Protein AF-A0A2A3XVN8-F1 (afdb_monomer)

Solvent-accessible surface area (backbone atoms only — not comparable to full-atom values): 10668 Å² total; per-residue (Å²): 133,85,77,82,76,81,81,57,65,67,58,57,50,51,53,51,52,50,49,53,50,51,52,51,50,53,53,50,54,50,52,54,52,44,44,72,75,72,48,70,99,62,90,82,82,62,65,85,76,42,37,62,60,30,29,67,82,11,46,66,38,40,77,72,67,38,33,65,60,15,38,50,46,16,53,54,42,39,46,51,52,51,22,60,75,57,73,37,83,91,46,56,57,54,60,32,39,52,54,25,30,36,88,65,81,40,38,87,97,42,42,22,49,36,85,62,79,86,77,89,45,68,68,52,52,50,53,32,51,48,54,25,51,50,49,38,45,46,46,65,71,65,62,34,86,82,62,74,75,76,78,97,48,93,67,57,60,55,55,52,30,50,54,50,36,49,54,49,14,51,53,44,49,51,59,72,71,24,45,79,42,62,38,80,84,128

pLDDT: mean 86.69, std 13.89, range [48.53, 98.5]

Foldseek 3Di:
DDDDDPDDPVVVVVVVVVVVVVVVVVVVVVVVVCCVPPNDPDDDDDLVPFACLLDVQLVVCVVVVVLLVSLLSSQVSLQVVLCVLQVNPPDTQLRSLLQQLDPDAADASRKHWQLDPDPVDPVRVVVSVVLSVLSNCLCVPRNDPPDDQPPPDPPPSNVVSSVSSNSSSVSSVSSVNTDIHHDDDD

Nearest PDB structures (foldseek):
  4pr9-assembly3_F  TM=2.978E-01  e=3.066E+00  Homo sapiens

Radius of gyration: 24.86 Å; Cα contacts (8 Å, |Δi|>4): 180; chains: 1; bounding box: 55×70×71 Å

Secondary structure (DSSP, 8-state):
-PPPPPP-HHHHHHHHHHHHHHHHHHHHHHHHHHHHHH--SSPP--GGGS-HHHHTTTHHHHHTT-HHHHHHHHHHHHHHHHHHHHT--S--HHHHHHHHT-SSPPBTTB-EEESS---SSHHHHHHHHHHHHHHHHHHHHTS-TTSPPPP--TTHHHHHHHHHHHHHHHHHHHHHHSEEEPPPP-

Sequence (186 aa):
MQQPRPENTATKHCEKQATYRCGSQVLIQRGEELSKHLGTDAPDMDASNLHPWAWERSKSLWNSGHYHEAVMEAAKTINHEAQQKLGRMDLSERKLFNDAFSTNPAKPGAPRLRLAKNDGGDTYANLHQGARAFAEGLYAGIRNPGMHKPQENHGGQQQLALEQLAAFSLLARWIDQAEVETAPAN

Mean predicted aligned error: 9.98 Å

Structure (mmCIF, N/CA/C/O backbone):
data_AF-A0A2A3XVN8-F1
#
_entry.id   AF-A0A2A3XVN8-F1
#
loop_
_atom_site.group_PDB
_atom_site.id
_atom_site.type_symbol
_atom_site.label_atom_id
_atom_site.label_alt_id
_atom_site.label_comp_id
_atom_site.label_asym_id
_atom_site.label_entity_id
_atom_site.label_seq_id
_atom_site.pdbx_PDB_ins_code
_atom_site.Cartn_x
_atom_site.Cartn_y
_atom_site.Cartn_z
_atom_site.occupancy
_atom_site.B_iso_or_equiv
_atom_site.auth_seq_id
_atom_site.auth_comp_id
_atom_site.auth_asym_id
_atom_site.auth_atom_id
_atom_site.pdbx_PDB_model_num
ATOM 1 N N . MET A 1 1 ? 24.005 -58.131 -46.464 1.00 50.72 1 MET A N 1
ATOM 2 C CA . MET A 1 1 ? 23.521 -56.749 -46.260 1.00 50.72 1 MET A CA 1
ATOM 3 C C . MET A 1 1 ? 23.161 -56.606 -44.789 1.00 50.72 1 MET A C 1
ATOM 5 O O . MET A 1 1 ? 22.262 -57.304 -44.341 1.00 50.72 1 MET A O 1
ATOM 9 N N . GLN A 1 2 ? 23.912 -55.819 -44.017 1.00 48.53 2 GLN A N 1
ATOM 10 C CA . GLN A 1 2 ? 23.622 -55.600 -42.595 1.00 48.53 2 GLN A CA 1
ATOM 11 C C . GLN A 1 2 ? 22.485 -54.571 -42.493 1.00 48.53 2 GLN A C 1
ATOM 13 O O . GLN A 1 2 ? 22.635 -53.463 -43.002 1.00 48.53 2 GLN A O 1
ATOM 18 N N . GLN A 1 3 ? 21.347 -54.926 -41.891 1.00 51.22 3 GLN A N 1
ATOM 19 C CA . GLN A 1 3 ? 20.284 -53.951 -41.624 1.00 51.22 3 GLN A CA 1
ATOM 20 C C . GLN A 1 3 ? 20.749 -52.934 -40.562 1.00 51.22 3 GLN A C 1
ATOM 22 O O . GLN A 1 3 ? 21.454 -53.328 -39.624 1.00 51.22 3 GLN A O 1
ATOM 27 N N . PRO A 1 4 ? 20.387 -51.641 -40.684 1.00 55.75 4 PRO A N 1
ATOM 28 C CA . PRO A 1 4 ? 20.740 -50.633 -39.693 1.00 55.75 4 PRO A CA 1
ATOM 29 C C . PRO A 1 4 ? 20.062 -50.945 -38.353 1.00 55.75 4 PRO A C 1
ATOM 31 O O . PRO A 1 4 ? 18.881 -51.284 -38.290 1.00 55.75 4 PRO A O 1
ATOM 34 N N . ARG A 1 5 ? 20.844 -50.855 -37.274 1.00 58.38 5 ARG A N 1
ATOM 35 C CA . ARG A 1 5 ? 20.401 -51.106 -35.897 1.00 58.38 5 ARG A CA 1
ATOM 36 C C . ARG A 1 5 ? 19.284 -50.104 -35.536 1.00 58.38 5 ARG A C 1
ATOM 38 O O . ARG A 1 5 ? 19.468 -48.922 -35.827 1.00 58.38 5 ARG A O 1
ATOM 45 N N . PRO A 1 6 ? 18.166 -50.519 -34.908 1.00 58.28 6 PRO A N 1
ATOM 46 C CA . PRO A 1 6 ? 17.102 -49.591 -34.534 1.00 58.28 6 PRO A CA 1
ATOM 47 C C . PRO A 1 6 ? 17.642 -48.543 -33.558 1.00 58.28 6 PRO A C 1
ATOM 49 O O . PRO A 1 6 ? 18.271 -48.879 -32.553 1.00 58.28 6 PRO A O 1
ATOM 52 N N . GLU A 1 7 ? 17.428 -47.269 -33.878 1.00 59.91 7 GLU A N 1
ATOM 53 C CA . GLU A 1 7 ? 17.839 -46.159 -33.024 1.00 59.91 7 GLU A CA 1
ATOM 54 C C . GLU A 1 7 ? 17.118 -46.236 -31.672 1.00 59.91 7 GLU A C 1
ATOM 56 O O . GLU A 1 7 ? 15.890 -46.265 -31.600 1.00 59.91 7 GLU A O 1
ATOM 61 N N . ASN A 1 8 ? 17.893 -46.258 -30.587 1.00 75.19 8 ASN A N 1
ATOM 62 C CA . ASN A 1 8 ? 17.374 -46.375 -29.231 1.00 75.19 8 ASN A CA 1
ATOM 63 C C . ASN A 1 8 ? 16.766 -45.037 -28.766 1.00 75.19 8 ASN A C 1
ATOM 65 O O . ASN A 1 8 ? 17.471 -44.057 -28.514 1.00 75.19 8 ASN A O 1
ATOM 69 N N . THR A 1 9 ? 15.441 -44.993 -28.630 1.00 66.69 9 THR A N 1
ATOM 70 C CA . THR A 1 9 ? 14.652 -43.825 -28.202 1.00 66.69 9 THR A CA 1
ATOM 71 C C . THR A 1 9 ? 15.070 -43.282 -26.833 1.00 66.69 9 THR A C 1
ATOM 73 O O . THR A 1 9 ? 15.003 -42.073 -26.608 1.00 66.69 9 THR A O 1
ATOM 76 N N . ALA A 1 10 ? 15.550 -44.147 -25.932 1.00 67.88 10 ALA A N 1
ATOM 77 C CA . ALA A 1 10 ? 16.059 -43.743 -24.622 1.00 67.88 10 ALA A CA 1
ATOM 78 C C . ALA A 1 10 ? 17.368 -42.942 -24.738 1.00 67.88 10 ALA A C 1
ATOM 80 O O . ALA A 1 10 ? 17.558 -41.958 -24.023 1.00 67.88 10 ALA A O 1
ATOM 81 N N . THR A 1 11 ? 18.233 -43.302 -25.693 1.00 72.25 11 THR A N 1
ATOM 82 C CA . THR A 1 11 ? 19.479 -42.580 -25.985 1.00 72.25 11 THR A CA 1
ATOM 83 C C . THR A 1 11 ? 19.181 -41.169 -26.495 1.00 72.25 11 THR A C 1
ATOM 85 O O . THR A 1 11 ? 19.710 -40.206 -25.947 1.00 72.25 11 THR A O 1
ATOM 88 N N . LYS A 1 12 ? 18.219 -41.016 -27.417 1.00 71.94 12 LYS A N 1
ATOM 89 C CA . LYS A 1 12 ? 17.778 -39.694 -27.909 1.00 71.94 12 LYS A CA 1
ATOM 90 C C . LYS A 1 12 ? 17.169 -38.810 -26.814 1.00 71.94 12 LYS A C 1
ATOM 92 O O . LYS A 1 12 ? 17.309 -37.589 -26.849 1.00 71.94 12 LYS A O 1
ATOM 97 N N . HIS A 1 13 ? 16.462 -39.398 -25.847 1.00 70.38 13 HIS A N 1
ATOM 98 C CA . HIS A 1 13 ? 15.912 -38.656 -24.709 1.00 70.38 13 HIS A CA 1
ATOM 99 C C . HIS A 1 13 ? 17.019 -38.168 -23.761 1.00 70.38 13 HIS A C 1
ATOM 101 O O . HIS A 1 13 ? 17.008 -37.004 -23.363 1.00 70.38 13 HIS A O 1
ATOM 107 N N . CYS A 1 14 ? 18.005 -39.020 -23.465 1.00 72.81 14 CYS A N 1
ATOM 108 C CA . CYS A 1 14 ? 19.167 -38.671 -22.645 1.00 72.81 14 CYS A CA 1
ATOM 109 C C . CYS A 1 14 ? 20.032 -37.576 -23.300 1.00 72.81 14 CYS A C 1
ATOM 111 O O . CYS A 1 14 ? 20.401 -36.609 -22.640 1.00 72.81 14 CYS A O 1
ATOM 113 N N . GLU A 1 15 ? 20.273 -37.658 -24.610 1.00 76.31 15 GLU A N 1
ATOM 114 C CA . GLU A 1 15 ? 21.007 -36.640 -25.381 1.00 76.31 15 GLU A CA 1
ATOM 115 C C . GLU A 1 15 ? 20.297 -35.280 -25.382 1.00 76.31 15 GLU A C 1
ATOM 117 O O . GLU A 1 15 ? 20.925 -34.235 -25.184 1.00 76.31 15 GLU A O 1
ATOM 122 N N . LYS A 1 16 ? 18.967 -35.273 -25.540 1.00 73.56 16 LYS A N 1
ATOM 123 C CA . LYS A 1 16 ? 18.167 -34.047 -25.420 1.00 73.56 16 LYS A CA 1
ATOM 124 C C . LYS A 1 16 ? 18.276 -33.447 -24.019 1.00 73.56 16 LYS A C 1
ATOM 126 O O . LYS A 1 16 ? 18.563 -32.260 -23.895 1.00 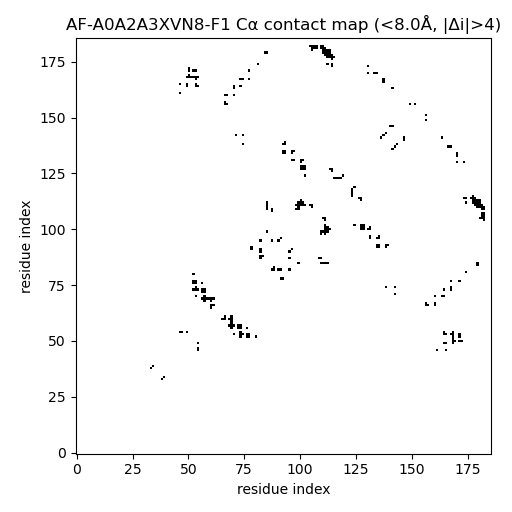73.56 16 LYS A O 1
ATOM 131 N N . GLN A 1 17 ? 18.108 -34.254 -22.968 1.00 76.50 17 GLN A N 1
ATOM 132 C CA . GLN A 1 17 ? 18.269 -33.801 -21.580 1.00 76.50 17 GLN A CA 1
ATOM 133 C C . GLN A 1 17 ? 19.675 -33.243 -21.306 1.00 76.50 17 GLN A C 1
ATOM 135 O O . GLN A 1 17 ? 19.804 -32.199 -20.667 1.00 76.50 17 GLN A O 1
ATOM 140 N N . ALA A 1 18 ? 20.722 -33.893 -21.820 1.00 78.69 18 ALA A N 1
ATOM 141 C CA . ALA A 1 18 ? 22.103 -33.434 -21.689 1.00 78.69 18 ALA A CA 1
ATOM 142 C C . ALA A 1 18 ? 22.326 -32.086 -22.390 1.00 78.69 18 ALA A C 1
ATOM 144 O O . ALA A 1 18 ? 22.995 -31.210 -21.842 1.00 78.69 18 ALA A O 1
ATOM 145 N N . THR A 1 19 ? 21.707 -31.888 -23.555 1.00 78.56 19 THR A N 1
ATOM 146 C CA . THR A 1 19 ? 21.760 -30.621 -24.296 1.00 78.56 19 THR A CA 1
ATOM 147 C C . THR A 1 19 ? 21.072 -29.494 -23.522 1.00 78.56 19 THR A C 1
ATOM 149 O O . THR A 1 19 ? 21.650 -28.419 -23.375 1.00 78.56 19 THR A O 1
ATOM 152 N N . TYR A 1 20 ? 19.882 -29.739 -22.957 1.00 80.81 20 TYR A N 1
ATOM 153 C CA . TYR A 1 20 ? 19.193 -28.761 -22.105 1.00 80.81 20 TYR A CA 1
ATOM 154 C C . TYR A 1 20 ? 20.006 -28.409 -20.858 1.00 80.81 20 TYR A C 1
ATOM 156 O O . TYR A 1 20 ? 20.132 -27.235 -20.516 1.00 80.81 20 TYR A O 1
ATOM 164 N N . ARG A 1 21 ? 20.609 -29.410 -20.206 1.00 79.06 21 ARG A N 1
ATOM 165 C CA . ARG A 1 21 ? 21.450 -29.201 -19.023 1.00 79.06 21 ARG A CA 1
ATOM 166 C C . ARG A 1 21 ? 22.696 -28.381 -19.355 1.00 79.06 21 ARG A C 1
ATOM 168 O O . ARG A 1 21 ? 22.968 -27.403 -18.666 1.00 79.06 21 ARG A O 1
ATOM 175 N N . CYS A 1 22 ? 23.401 -28.726 -20.429 1.00 79.44 22 CYS A N 1
ATOM 176 C CA . CYS A 1 22 ? 24.558 -27.970 -20.905 1.00 79.44 22 CYS A CA 1
ATOM 177 C C . CYS A 1 22 ? 24.169 -26.521 -21.240 1.00 79.44 22 CYS A C 1
ATOM 179 O O . CYS A 1 22 ? 24.790 -25.585 -20.745 1.00 79.44 22 CYS A O 1
ATOM 181 N N . GLY A 1 23 ? 23.072 -26.327 -21.980 1.00 81.19 23 GLY A N 1
ATOM 182 C CA . GLY A 1 23 ? 22.538 -25.000 -22.290 1.00 81.19 23 GLY A CA 1
ATOM 183 C C . GLY A 1 23 ? 22.221 -24.180 -21.037 1.00 81.19 23 GLY A C 1
ATOM 184 O O . GLY A 1 23 ? 22.649 -23.034 -20.935 1.00 81.19 23 GLY A O 1
ATOM 185 N N . SER A 1 24 ? 21.544 -24.773 -20.046 1.00 78.38 24 SER A N 1
ATOM 186 C CA . SER A 1 24 ? 21.259 -24.095 -18.773 1.00 78.38 24 SER A CA 1
ATOM 187 C C . SER A 1 24 ? 22.525 -23.726 -17.996 1.00 78.38 24 SER A C 1
ATOM 189 O O . SER A 1 24 ? 22.611 -22.622 -17.470 1.00 78.38 24 SER A O 1
ATOM 191 N N . GLN A 1 25 ? 23.534 -24.602 -17.974 1.00 78.88 25 GLN A N 1
ATOM 192 C CA . GLN A 1 25 ? 24.803 -24.341 -17.293 1.00 78.88 25 GLN A CA 1
ATOM 193 C C . GLN A 1 25 ? 25.563 -23.190 -17.949 1.00 78.88 25 GLN A C 1
ATOM 195 O O . GLN A 1 25 ? 26.072 -22.323 -17.247 1.00 78.88 25 GLN A O 1
ATOM 200 N N . VAL A 1 26 ? 25.584 -23.140 -19.282 1.00 82.88 26 VAL A N 1
ATOM 201 C CA . VAL A 1 26 ? 26.205 -22.039 -20.028 1.00 82.88 26 VAL A CA 1
ATOM 202 C C . VAL A 1 26 ? 25.498 -20.711 -19.745 1.00 82.88 26 VAL A C 1
ATOM 204 O O . VAL A 1 26 ? 26.169 -19.693 -19.592 1.00 82.88 26 VAL A O 1
ATOM 207 N N . LEU A 1 27 ? 24.164 -20.695 -19.646 1.00 81.19 27 LEU A N 1
ATOM 208 C CA . LEU A 1 27 ? 23.418 -19.477 -19.305 1.00 81.19 27 LEU A CA 1
ATOM 209 C C . LEU A 1 27 ? 23.717 -18.996 -17.879 1.00 81.19 27 LEU A C 1
ATOM 211 O O . LEU A 1 27 ? 23.923 -17.801 -17.688 1.00 81.19 27 LEU A O 1
ATOM 215 N N . ILE A 1 28 ? 23.798 -19.913 -16.907 1.00 81.69 28 ILE A N 1
ATOM 216 C CA . ILE A 1 28 ? 24.159 -19.588 -15.517 1.00 81.69 28 ILE A CA 1
ATOM 217 C C . ILE A 1 28 ? 25.578 -19.008 -15.458 1.00 81.69 28 ILE A C 1
ATOM 219 O O . ILE A 1 28 ? 25.763 -17.910 -14.943 1.00 81.69 28 ILE A O 1
ATOM 223 N N . GLN A 1 29 ? 26.559 -19.690 -16.060 1.00 78.31 29 GLN A N 1
ATOM 224 C CA . GLN A 1 29 ? 27.961 -19.252 -16.072 1.00 78.31 29 GLN A CA 1
ATOM 225 C C . GLN A 1 29 ? 28.137 -17.880 -16.724 1.00 78.31 29 GLN A C 1
ATOM 227 O O . GLN A 1 29 ? 28.868 -17.035 -16.216 1.00 78.31 29 GLN A O 1
ATOM 232 N N . ARG A 1 30 ? 27.438 -17.631 -17.837 1.00 78.38 30 ARG A N 1
ATOM 233 C CA . ARG A 1 30 ? 27.456 -16.317 -18.490 1.00 78.38 30 ARG A CA 1
ATOM 234 C C . ARG A 1 30 ? 26.807 -15.245 -17.625 1.00 78.38 30 ARG A C 1
ATOM 236 O O . ARG A 1 30 ? 27.328 -14.140 -17.574 1.00 78.38 30 ARG A O 1
ATOM 243 N N . GLY A 1 31 ? 25.702 -15.554 -16.946 1.00 78.12 31 GLY A N 1
ATOM 244 C CA . GLY A 1 31 ? 25.070 -14.633 -16.000 1.00 78.12 31 GLY A CA 1
ATOM 245 C C . GLY A 1 31 ? 26.019 -14.221 -14.873 1.00 78.12 31 GLY A C 1
ATOM 246 O O . GLY A 1 31 ? 26.160 -13.033 -14.594 1.00 78.12 31 GLY A O 1
ATOM 247 N N . GLU A 1 32 ? 26.736 -15.186 -14.293 1.00 76.69 32 GLU A N 1
ATOM 248 C CA . GLU A 1 32 ? 27.762 -14.940 -13.270 1.00 76.69 32 GLU A CA 1
ATOM 249 C C . GLU A 1 32 ? 28.924 -14.090 -13.811 1.00 76.69 32 GLU A C 1
ATOM 251 O O . GLU A 1 32 ? 29.356 -13.138 -13.160 1.00 76.69 32 GLU A O 1
ATOM 256 N N . GLU A 1 33 ? 29.412 -14.387 -15.019 1.00 75.62 33 GLU A N 1
ATOM 257 C CA . GLU A 1 33 ? 30.490 -13.636 -15.671 1.00 75.62 33 GLU A CA 1
ATOM 258 C C . GLU A 1 33 ? 30.084 -12.186 -15.986 1.00 75.62 33 GLU A C 1
ATOM 260 O O . GLU A 1 33 ? 30.858 -11.258 -15.739 1.00 75.62 33 GLU A O 1
ATOM 265 N N . LEU A 1 34 ? 28.862 -11.976 -16.488 1.00 75.88 34 LEU A N 1
ATOM 266 C CA . LEU A 1 34 ? 28.296 -10.648 -16.726 1.00 75.88 34 LEU A CA 1
ATOM 267 C C . LEU A 1 34 ? 28.141 -9.873 -15.419 1.00 75.88 34 LEU A C 1
ATOM 269 O O . LEU A 1 34 ? 28.567 -8.726 -15.352 1.00 75.88 34 LEU A O 1
ATOM 273 N N . SER A 1 35 ? 27.593 -10.490 -14.371 1.00 71.19 35 SER A N 1
ATOM 274 C CA . SER A 1 35 ? 27.469 -9.842 -13.063 1.00 71.19 35 SER A CA 1
ATOM 275 C C . SER A 1 35 ? 28.832 -9.437 -12.502 1.00 71.19 35 SER A C 1
ATOM 277 O O . SER A 1 35 ? 28.960 -8.360 -11.933 1.00 71.19 35 SER A O 1
ATOM 279 N N . LYS A 1 36 ? 29.864 -10.266 -12.687 1.00 74.31 36 LYS A N 1
ATOM 280 C CA . LYS A 1 36 ? 31.216 -9.991 -12.190 1.00 74.31 36 LYS A CA 1
ATOM 281 C C . LYS A 1 36 ? 31.920 -8.852 -12.933 1.00 74.31 36 LYS A C 1
ATOM 283 O O . LYS A 1 36 ? 32.717 -8.140 -12.330 1.00 74.31 36 LYS A O 1
ATOM 288 N N . HIS A 1 37 ? 31.686 -8.713 -14.237 1.00 73.12 37 HIS A N 1
ATOM 289 C CA . HIS A 1 37 ? 32.402 -7.737 -15.069 1.00 73.12 37 HIS A CA 1
ATOM 290 C C . HIS A 1 37 ? 31.607 -6.460 -15.363 1.00 73.12 37 HIS A C 1
ATOM 292 O O . HIS A 1 37 ? 32.210 -5.431 -15.658 1.00 73.12 37 HIS A O 1
ATOM 298 N N . LEU A 1 38 ? 30.276 -6.528 -15.323 1.00 74.50 38 LEU A N 1
ATOM 299 C CA . LEU A 1 38 ? 29.362 -5.452 -15.721 1.00 74.50 38 LEU A CA 1
ATOM 300 C C . LEU A 1 38 ? 28.315 -5.129 -14.648 1.00 74.50 38 LEU A C 1
ATOM 302 O O . LEU A 1 38 ? 27.611 -4.127 -14.775 1.00 74.50 38 LEU A O 1
ATOM 306 N N . GLY A 1 39 ? 28.182 -5.974 -13.625 1.00 65.44 39 GLY A N 1
ATOM 307 C CA . GLY A 1 39 ? 27.298 -5.719 -12.499 1.00 65.44 39 GLY A CA 1
ATOM 308 C C . GLY A 1 39 ? 27.856 -4.650 -11.566 1.00 65.44 39 GLY A C 1
ATOM 309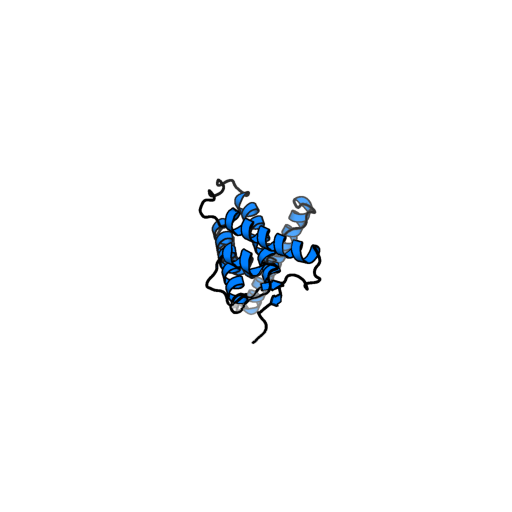 O O . GLY A 1 39 ? 29.040 -4.312 -11.584 1.00 65.44 39 GLY A O 1
ATOM 310 N N . THR A 1 40 ? 26.974 -4.112 -10.737 1.00 67.06 40 THR A N 1
ATOM 311 C CA . THR A 1 40 ? 27.350 -3.315 -9.572 1.00 67.06 40 THR A CA 1
ATOM 312 C C . THR A 1 40 ? 27.303 -4.220 -8.341 1.00 67.06 40 THR A C 1
ATOM 314 O O . THR A 1 40 ? 26.485 -5.134 -8.283 1.00 67.06 40 THR A O 1
ATOM 317 N N . ASP A 1 41 ? 28.116 -3.949 -7.317 1.00 72.75 41 ASP A N 1
ATOM 318 C CA . ASP A 1 41 ? 28.006 -4.623 -6.005 1.00 72.75 41 ASP A CA 1
ATOM 319 C C . ASP A 1 41 ? 26.755 -4.170 -5.211 1.00 72.75 41 ASP A C 1
ATOM 321 O O . ASP A 1 41 ? 26.675 -4.326 -3.991 1.00 72.75 41 ASP A O 1
ATOM 325 N N . ALA A 1 42 ? 25.783 -3.539 -5.879 1.00 77.50 42 ALA A N 1
ATOM 326 C CA . ALA A 1 42 ? 24.562 -3.064 -5.252 1.00 77.50 42 ALA A CA 1
ATOM 327 C C . ALA A 1 42 ? 23.581 -4.230 -5.041 1.00 77.50 42 ALA A C 1
ATOM 329 O O . ALA A 1 42 ? 23.522 -5.146 -5.862 1.00 77.50 42 ALA A O 1
ATOM 330 N N . PRO A 1 43 ? 22.777 -4.200 -3.964 1.00 77.94 43 PRO A N 1
ATOM 331 C CA . PRO A 1 43 ? 21.708 -5.171 -3.792 1.00 77.94 43 PRO A CA 1
ATOM 332 C C . PRO A 1 43 ? 20.685 -5.044 -4.927 1.00 77.94 43 PRO A C 1
ATOM 334 O O . PRO A 1 43 ? 20.225 -3.944 -5.234 1.00 77.94 43 PRO A O 1
ATOM 337 N N . ASP A 1 44 ? 20.314 -6.181 -5.513 1.00 80.00 44 ASP A N 1
ATOM 338 C CA . ASP A 1 44 ? 19.230 -6.272 -6.488 1.00 80.00 44 ASP A CA 1
ATOM 339 C C . ASP A 1 44 ? 17.884 -6.486 -5.775 1.00 80.00 44 ASP A C 1
ATOM 341 O O . ASP A 1 44 ? 17.805 -7.138 -4.728 1.00 80.00 44 ASP A O 1
ATOM 345 N N . MET A 1 45 ? 16.813 -5.938 -6.344 1.00 83.19 45 MET A N 1
ATOM 346 C CA . MET A 1 45 ? 15.449 -6.111 -5.855 1.00 83.19 45 MET A CA 1
ATOM 347 C C . MET A 1 45 ? 14.618 -6.810 -6.925 1.00 83.19 45 MET A C 1
ATOM 349 O O . MET A 1 45 ? 13.987 -6.175 -7.770 1.00 83.19 45 MET A O 1
ATOM 353 N N . ASP A 1 46 ? 14.574 -8.137 -6.840 1.00 88.00 46 ASP A N 1
ATOM 354 C CA . ASP A 1 46 ? 13.720 -8.937 -7.711 1.00 88.00 46 ASP A CA 1
ATOM 355 C C . ASP A 1 46 ? 12.237 -8.626 -7.444 1.00 88.00 46 ASP A C 1
ATOM 357 O O . ASP A 1 46 ? 11.738 -8.761 -6.320 1.00 88.00 46 ASP A O 1
ATOM 361 N N . ALA A 1 47 ? 11.522 -8.244 -8.503 1.00 89.31 47 ALA A N 1
ATOM 362 C CA . ALA A 1 47 ? 10.091 -7.974 -8.474 1.00 89.31 47 ALA A CA 1
ATOM 363 C C . ALA A 1 47 ? 9.273 -9.178 -7.966 1.00 89.31 47 ALA A C 1
ATOM 365 O O . ALA A 1 47 ? 8.207 -8.993 -7.381 1.00 89.31 47 ALA A O 1
ATOM 366 N N . SER A 1 48 ? 9.790 -10.402 -8.126 1.00 89.81 48 SER A N 1
ATOM 367 C CA . SER A 1 48 ? 9.169 -11.623 -7.608 1.00 89.81 48 SER A CA 1
ATOM 368 C C . SER A 1 48 ? 9.130 -11.711 -6.078 1.00 89.81 48 SER A C 1
ATOM 370 O O . SER A 1 48 ? 8.279 -12.409 -5.532 1.00 89.81 48 SER A O 1
ATOM 372 N N . ASN A 1 49 ? 9.985 -10.949 -5.387 1.00 93.00 49 ASN A N 1
ATOM 373 C CA . ASN A 1 49 ? 10.027 -10.866 -3.926 1.00 93.00 49 ASN A CA 1
ATOM 374 C C . ASN A 1 49 ? 9.128 -9.752 -3.354 1.00 93.00 49 ASN A C 1
ATOM 376 O O . ASN A 1 49 ? 9.087 -9.539 -2.136 1.00 93.00 49 ASN A O 1
ATOM 380 N N . LEU A 1 50 ? 8.416 -9.007 -4.206 1.00 96.88 50 LEU A N 1
ATOM 381 C CA . LEU A 1 50 ? 7.411 -8.049 -3.753 1.00 96.88 50 LEU A CA 1
ATOM 382 C C . LEU A 1 50 ? 6.223 -8.768 -3.098 1.00 96.88 50 LEU A C 1
ATOM 384 O O . LEU A 1 50 ? 6.014 -9.968 -3.265 1.00 96.88 50 LEU A O 1
ATOM 388 N N . HIS A 1 51 ? 5.422 -8.023 -2.334 1.00 98.25 51 HIS A N 1
ATOM 389 C CA . HIS A 1 51 ? 4.226 -8.572 -1.704 1.00 98.25 51 HIS A CA 1
ATOM 390 C C . HIS A 1 51 ? 3.309 -9.227 -2.759 1.00 98.25 51 HIS A C 1
ATOM 392 O O . HIS A 1 51 ? 3.065 -8.597 -3.795 1.00 98.25 51 HIS A O 1
ATOM 398 N N . PRO A 1 52 ? 2.730 -10.419 -2.507 1.00 97.62 52 PRO A N 1
ATOM 399 C CA . PRO A 1 52 ? 1.914 -11.125 -3.499 1.00 97.62 52 PRO A CA 1
ATOM 400 C C . PRO A 1 52 ? 0.774 -10.280 -4.084 1.00 97.62 52 PRO A C 1
ATOM 402 O O . PRO A 1 52 ? 0.526 -10.320 -5.286 1.00 97.62 52 PRO A O 1
ATOM 405 N N . TRP A 1 53 ? 0.128 -9.442 -3.264 1.00 97.44 53 TRP A N 1
ATOM 406 C CA . TRP A 1 53 ? -0.919 -8.511 -3.723 1.00 97.44 53 TRP A CA 1
ATOM 407 C C . TRP A 1 53 ? -0.429 -7.468 -4.737 1.00 97.44 53 TRP A C 1
ATOM 409 O O . TRP A 1 53 ? -1.216 -7.004 -5.556 1.00 97.44 53 TRP A O 1
ATOM 419 N N . ALA A 1 54 ? 0.846 -7.082 -4.684 1.00 96.75 54 ALA A N 1
ATOM 420 C CA . ALA A 1 54 ? 1.430 -6.136 -5.630 1.00 96.75 54 ALA A CA 1
ATOM 421 C C . ALA A 1 54 ? 1.930 -6.836 -6.904 1.00 96.75 54 ALA A C 1
ATOM 423 O O . ALA A 1 54 ? 1.835 -6.265 -7.991 1.00 96.75 54 ALA A O 1
ATOM 424 N N . TRP A 1 55 ? 2.451 -8.063 -6.780 1.00 97.06 55 TRP A N 1
ATOM 425 C CA . TRP A 1 55 ? 3.125 -8.753 -7.879 1.00 97.06 55 TRP A CA 1
ATOM 426 C C . TRP A 1 55 ? 2.231 -9.697 -8.684 1.00 97.06 55 TRP A C 1
ATOM 428 O O . TRP A 1 55 ? 2.171 -9.572 -9.905 1.00 97.06 55 TRP A O 1
ATOM 438 N N . GLU A 1 56 ? 1.514 -10.621 -8.041 1.00 96.19 56 GLU A N 1
ATOM 439 C CA . GLU A 1 56 ? 0.932 -11.786 -8.729 1.00 96.19 56 GLU A CA 1
ATOM 440 C C . GLU A 1 56 ? -0.074 -11.402 -9.821 1.00 96.19 56 GLU A C 1
ATOM 442 O O . GLU A 1 56 ? -0.022 -11.918 -10.938 1.00 96.19 56 GLU A O 1
ATOM 447 N N . ARG A 1 57 ? -0.954 -10.433 -9.543 1.00 92.31 57 ARG A N 1
ATOM 448 C CA . ARG A 1 57 ? -1.938 -9.945 -10.528 1.00 92.31 57 ARG A CA 1
ATOM 449 C C . ARG A 1 57 ? -1.328 -9.036 -11.599 1.00 92.31 57 ARG A C 1
ATOM 451 O O . ARG A 1 57 ? -1.880 -8.914 -12.688 1.00 92.31 57 ARG A O 1
ATOM 458 N N . SER A 1 58 ? -0.173 -8.446 -11.316 1.00 93.06 58 SER A N 1
ATOM 459 C CA . SER A 1 58 ? 0.499 -7.457 -12.166 1.00 93.06 58 SER A CA 1
ATOM 460 C C . SER A 1 58 ? 1.553 -8.091 -13.080 1.00 93.06 58 SER A C 1
ATOM 462 O O . SER A 1 58 ? 1.885 -7.537 -14.128 1.00 93.06 58 SER A O 1
ATOM 464 N N . LYS A 1 59 ? 2.059 -9.277 -12.720 1.00 95.50 59 LYS A N 1
ATOM 465 C CA . LYS A 1 59 ? 3.152 -9.989 -13.397 1.00 95.50 59 LYS A CA 1
ATOM 466 C C . LYS A 1 59 ? 2.911 -10.200 -14.891 1.00 95.50 59 LYS A C 1
ATOM 468 O O . LYS A 1 59 ? 3.834 -10.050 -15.685 1.00 95.50 59 LYS A O 1
ATOM 473 N N . SER A 1 60 ? 1.683 -10.537 -15.295 1.00 95.94 60 SER A N 1
ATOM 474 C CA . SER A 1 60 ? 1.375 -10.735 -16.719 1.00 95.94 60 SER A CA 1
ATOM 475 C C . SER A 1 60 ? 1.545 -9.441 -17.515 1.00 95.94 60 SER A C 1
ATOM 477 O O . SER A 1 60 ? 2.172 -9.466 -18.569 1.00 95.94 60 SER A O 1
ATOM 479 N N . LEU A 1 61 ? 1.027 -8.322 -16.995 1.00 94.00 61 LEU A N 1
ATOM 480 C CA . LEU A 1 61 ? 1.156 -7.000 -17.616 1.00 94.00 61 LEU A CA 1
ATOM 481 C C . LEU A 1 61 ? 2.626 -6.576 -17.673 1.00 94.00 61 LEU A C 1
ATOM 483 O O . LEU A 1 61 ? 3.107 -6.145 -18.722 1.00 94.00 61 LEU A O 1
ATOM 487 N N . TRP A 1 62 ? 3.350 -6.794 -16.574 1.00 94.38 62 TRP A N 1
ATOM 488 C CA . TRP A 1 62 ? 4.780 -6.525 -16.476 1.00 94.38 62 TRP A CA 1
ATOM 489 C C . TRP A 1 62 ? 5.586 -7.262 -17.549 1.00 94.38 62 TRP A C 1
ATOM 491 O O . TRP A 1 62 ? 6.336 -6.642 -18.297 1.00 94.38 62 TRP A O 1
ATOM 501 N N . ASN A 1 63 ? 5.383 -8.574 -17.681 1.00 93.25 63 ASN A N 1
ATOM 502 C CA . ASN A 1 63 ? 6.104 -9.401 -18.651 1.00 93.25 63 ASN A CA 1
ATOM 503 C C . ASN A 1 63 ? 5.795 -9.027 -20.109 1.00 93.25 63 ASN A C 1
ATOM 505 O O . ASN A 1 63 ? 6.613 -9.277 -20.989 1.00 93.25 63 ASN A O 1
ATOM 509 N N . SER A 1 64 ? 4.629 -8.428 -20.367 1.00 92.44 64 SER A N 1
ATOM 510 C CA . SER A 1 64 ? 4.261 -7.876 -21.678 1.00 92.44 64 SER A CA 1
ATOM 511 C C . SER A 1 64 ? 4.731 -6.432 -21.913 1.00 92.44 64 SER A C 1
ATOM 513 O O . SER A 1 64 ? 4.436 -5.868 -22.961 1.00 92.44 64 SER A O 1
ATOM 515 N N . GLY A 1 65 ? 5.452 -5.820 -20.966 1.00 90.00 65 GLY A N 1
ATOM 516 C CA . GLY A 1 65 ? 5.956 -4.445 -21.075 1.00 90.00 65 GLY A CA 1
ATOM 517 C C . GLY A 1 65 ? 4.942 -3.352 -20.711 1.00 90.00 65 GLY A C 1
ATOM 518 O O . GLY A 1 65 ? 5.230 -2.167 -20.863 1.00 90.00 65 GLY A O 1
ATOM 519 N N . HIS A 1 66 ? 3.765 -3.719 -20.198 1.00 90.75 66 HIS A N 1
ATOM 520 C CA . HIS A 1 66 ? 2.710 -2.798 -19.761 1.00 90.75 66 HIS A CA 1
ATOM 521 C C . HIS A 1 66 ? 2.932 -2.364 -18.305 1.00 90.75 66 HIS A C 1
ATOM 523 O O . HIS A 1 66 ? 2.155 -2.684 -17.404 1.00 90.75 66 HIS A O 1
ATOM 529 N N . TYR A 1 67 ? 4.054 -1.686 -18.051 1.00 91.31 67 TYR A N 1
ATOM 530 C CA . TYR A 1 67 ? 4.524 -1.405 -16.692 1.00 91.31 67 TYR A CA 1
ATOM 531 C C . TYR A 1 67 ? 3.593 -0.480 -15.901 1.00 91.31 67 TYR A C 1
ATOM 533 O O . TYR A 1 67 ? 3.325 -0.726 -14.726 1.00 91.31 67 TYR A O 1
ATOM 541 N N . HIS A 1 68 ? 3.060 0.564 -16.538 1.00 89.62 68 HIS A N 1
ATOM 542 C CA . HIS A 1 68 ? 2.121 1.468 -15.876 1.00 89.62 68 HIS A CA 1
ATOM 543 C C . HIS A 1 68 ? 0.806 0.756 -15.545 1.00 89.62 68 HIS A C 1
ATOM 545 O O . HIS A 1 68 ? 0.296 0.875 -14.431 1.00 89.62 68 HIS A O 1
ATOM 551 N N . GLU A 1 69 ? 0.270 -0.027 -16.484 1.00 91.44 69 GLU A N 1
ATOM 552 C CA . GLU A 1 69 ? -0.933 -0.819 -16.245 1.00 91.44 69 GLU A CA 1
ATOM 553 C C . GLU A 1 69 ? -0.712 -1.849 -15.127 1.00 91.44 69 GLU A C 1
ATOM 555 O O . GLU A 1 69 ? -1.605 -2.042 -14.304 1.00 91.44 69 GLU A O 1
ATOM 560 N N . ALA A 1 70 ? 0.481 -2.449 -15.037 1.00 94.31 70 ALA A N 1
ATOM 561 C CA . ALA A 1 70 ? 0.857 -3.341 -13.941 1.00 94.31 70 ALA A CA 1
ATOM 562 C C . ALA A 1 70 ? 0.792 -2.629 -12.574 1.00 94.31 70 ALA A C 1
ATOM 564 O O . ALA A 1 70 ? 0.209 -3.160 -11.631 1.00 94.31 70 ALA A O 1
ATOM 565 N N . VAL A 1 71 ? 1.306 -1.397 -12.468 1.00 94.75 71 VAL A N 1
ATOM 566 C CA . VAL A 1 71 ? 1.194 -0.581 -11.240 1.00 94.75 71 VAL A CA 1
ATOM 567 C C . VAL A 1 71 ? -0.268 -0.268 -10.912 1.00 94.75 71 VAL A C 1
ATOM 569 O O . VAL A 1 71 ? -0.683 -0.374 -9.756 1.00 94.75 71 VAL A O 1
ATOM 572 N N . MET A 1 72 ? -1.071 0.102 -11.914 1.00 94.38 72 MET A N 1
ATOM 573 C CA . MET A 1 72 ? -2.492 0.394 -11.708 1.00 94.38 72 MET A CA 1
ATOM 574 C C . MET A 1 72 ? -3.261 -0.839 -11.225 1.00 94.38 72 MET A C 1
ATOM 576 O O . MET A 1 72 ? -4.169 -0.715 -10.401 1.00 94.38 72 MET A O 1
ATOM 580 N N . GLU A 1 73 ? -2.899 -2.025 -11.708 1.00 96.00 73 GLU A N 1
ATOM 581 C CA . GLU A 1 73 ? -3.512 -3.279 -11.283 1.00 96.00 73 GLU A CA 1
ATOM 582 C C . GLU A 1 73 ? -3.114 -3.669 -9.854 1.00 96.00 73 GLU A C 1
ATOM 584 O O . GLU A 1 73 ? -3.981 -4.045 -9.058 1.00 96.00 73 GLU A O 1
ATOM 589 N N . ALA A 1 74 ? -1.848 -3.469 -9.476 1.00 96.81 74 ALA A N 1
ATOM 590 C CA . ALA A 1 74 ? -1.396 -3.614 -8.093 1.00 96.81 74 ALA A CA 1
ATOM 591 C C . ALA A 1 74 ? -2.182 -2.695 -7.143 1.00 96.81 74 ALA A C 1
ATOM 593 O O . ALA A 1 74 ? -2.688 -3.144 -6.114 1.00 96.81 74 ALA A O 1
ATOM 594 N N . ALA A 1 75 ? -2.350 -1.420 -7.510 1.00 96.81 75 ALA A N 1
AT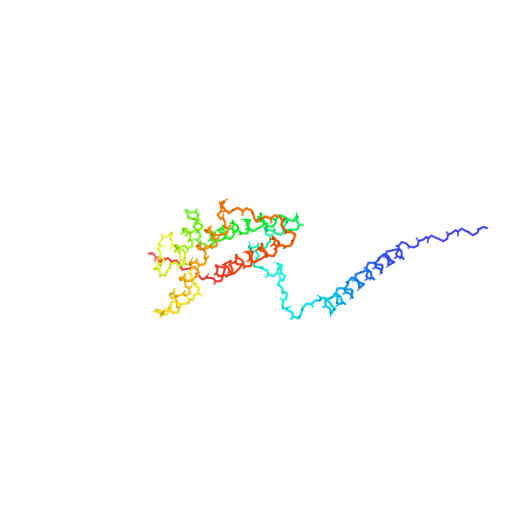OM 595 C CA . ALA A 1 75 ? -3.092 -0.451 -6.706 1.00 96.81 75 ALA A CA 1
ATOM 596 C C . ALA A 1 75 ? -4.553 -0.885 -6.481 1.00 96.81 75 ALA A C 1
ATOM 598 O O . ALA A 1 75 ? -5.042 -0.875 -5.352 1.00 96.81 75 ALA A O 1
ATOM 599 N N . LYS A 1 76 ? -5.256 -1.320 -7.536 1.00 96.69 76 LYS A N 1
ATOM 600 C CA . LYS A 1 76 ? -6.631 -1.839 -7.407 1.00 96.69 76 LYS A CA 1
ATOM 601 C C . LYS A 1 76 ? -6.688 -3.071 -6.510 1.00 96.69 76 LYS A C 1
ATOM 603 O O . LYS A 1 76 ? -7.572 -3.162 -5.660 1.00 96.69 76 LYS A O 1
ATOM 608 N N . THR A 1 77 ? -5.746 -3.994 -6.701 1.00 97.94 77 THR A N 1
ATOM 609 C CA . THR A 1 77 ? -5.662 -5.235 -5.929 1.00 97.94 77 THR A CA 1
ATOM 610 C C . THR A 1 77 ? -5.509 -4.927 -4.448 1.00 97.94 77 THR A C 1
ATOM 612 O O . THR A 1 77 ? -6.315 -5.380 -3.648 1.00 97.94 77 THR A O 1
ATOM 615 N N . ILE A 1 78 ? -4.548 -4.084 -4.074 1.00 98.31 78 ILE A N 1
ATOM 616 C CA . ILE A 1 78 ? -4.288 -3.750 -2.669 1.00 98.31 78 ILE A CA 1
ATOM 617 C C . ILE A 1 78 ? -5.484 -3.047 -2.027 1.00 98.31 78 ILE A C 1
ATOM 619 O O . ILE A 1 78 ? -5.816 -3.341 -0.881 1.00 98.31 78 ILE A O 1
ATOM 623 N N . ASN A 1 79 ? -6.162 -2.148 -2.750 1.00 97.94 79 ASN A N 1
ATOM 624 C CA . ASN A 1 79 ? -7.405 -1.564 -2.257 1.00 97.94 79 ASN A CA 1
ATOM 625 C C . ASN A 1 79 ? -8.447 -2.652 -1.968 1.00 97.94 79 ASN A C 1
ATOM 627 O O . ASN A 1 79 ? -9.040 -2.660 -0.895 1.00 97.94 79 ASN A O 1
ATOM 631 N N . HIS A 1 80 ? -8.657 -3.572 -2.908 1.00 98.12 80 HIS A N 1
ATOM 632 C CA . HIS A 1 80 ? -9.635 -4.644 -2.759 1.00 98.12 80 HIS A CA 1
ATOM 633 C C . HIS A 1 80 ? -9.300 -5.596 -1.603 1.00 98.12 80 HIS A C 1
ATOM 635 O O . HIS A 1 80 ? -10.171 -5.910 -0.796 1.00 98.12 80 HIS A O 1
ATOM 641 N N . GLU A 1 81 ? -8.045 -6.022 -1.476 1.00 98.44 81 GLU A N 1
ATOM 642 C CA . GLU A 1 81 ? -7.596 -6.882 -0.376 1.00 98.44 81 GLU A CA 1
ATOM 643 C C . GLU A 1 81 ? -7.725 -6.170 0.981 1.00 98.44 81 GLU A C 1
ATOM 645 O O . GLU A 1 81 ? -8.172 -6.768 1.959 1.00 98.44 81 GLU A O 1
ATOM 650 N N . ALA A 1 82 ? -7.458 -4.860 1.044 1.00 98.31 82 ALA A N 1
ATOM 651 C CA . ALA A 1 82 ? -7.713 -4.064 2.245 1.00 98.31 82 ALA A CA 1
ATOM 652 C C . ALA A 1 82 ? -9.210 -3.999 2.598 1.00 98.31 82 ALA A C 1
ATOM 654 O O . ALA A 1 82 ? -9.574 -4.155 3.765 1.00 98.31 82 ALA A O 1
ATOM 655 N N . GLN A 1 83 ? -10.086 -3.799 1.606 1.00 98.31 83 GLN A N 1
ATOM 656 C CA . GLN A 1 83 ? -11.539 -3.821 1.806 1.00 98.31 83 GLN A CA 1
ATOM 657 C C . GLN A 1 83 ? -12.014 -5.187 2.307 1.00 98.31 83 GLN A C 1
ATOM 659 O O . GLN A 1 83 ? -12.823 -5.242 3.233 1.00 98.31 83 GLN A O 1
ATOM 664 N N . GLN A 1 84 ? -11.504 -6.279 1.726 1.00 98.25 84 GLN A N 1
ATOM 665 C CA . GLN A 1 84 ? -11.802 -7.643 2.163 1.00 98.25 84 GLN A CA 1
ATOM 666 C C . GLN A 1 84 ? -11.344 -7.874 3.603 1.00 98.25 84 GLN A C 1
ATOM 668 O O . GLN A 1 84 ? -12.148 -8.301 4.429 1.00 98.25 84 GLN A O 1
ATOM 673 N N . LYS A 1 85 ? -10.097 -7.512 3.931 1.00 97.94 85 LYS A N 1
ATOM 674 C CA . LYS A 1 85 ? -9.536 -7.656 5.281 1.00 97.94 85 LYS A CA 1
ATOM 675 C C . LYS A 1 85 ? -10.339 -6.892 6.338 1.00 97.94 85 LYS A C 1
ATOM 677 O O . LYS A 1 85 ? -10.497 -7.369 7.456 1.00 97.94 85 LYS A O 1
ATOM 682 N N . LEU A 1 86 ? -10.863 -5.718 5.988 1.00 97.44 86 LEU A N 1
ATOM 683 C CA . LEU A 1 86 ? -11.682 -4.894 6.882 1.00 97.44 86 LEU A CA 1
ATOM 684 C C . LEU A 1 86 ? -13.178 -5.235 6.845 1.00 97.44 86 LEU A C 1
ATOM 686 O O . LEU A 1 86 ? -13.931 -4.706 7.657 1.00 97.44 86 LEU A O 1
ATOM 690 N N . GLY A 1 87 ? -13.641 -6.043 5.890 1.00 96.50 87 GLY A N 1
ATOM 691 C CA . GLY A 1 87 ? -15.071 -6.206 5.620 1.00 96.50 87 GLY A CA 1
ATOM 692 C C . GLY A 1 87 ? -15.770 -4.892 5.230 1.00 96.50 87 GLY A C 1
ATOM 693 O O . GLY A 1 87 ? -16.948 -4.708 5.530 1.00 96.50 87 GLY A O 1
ATOM 694 N N . ARG A 1 88 ? -15.049 -3.951 4.601 1.00 93.88 88 ARG A N 1
ATOM 695 C CA . ARG A 1 88 ? -15.513 -2.587 4.271 1.00 93.88 88 ARG A CA 1
ATOM 696 C C . ARG A 1 88 ? -15.489 -2.336 2.771 1.00 93.88 88 ARG A C 1
ATOM 698 O O . ARG A 1 88 ? -14.504 -1.839 2.237 1.00 93.88 88 ARG A O 1
ATOM 705 N N . MET A 1 89 ? -16.591 -2.643 2.093 1.00 95.62 89 MET A N 1
ATOM 706 C CA . MET A 1 89 ? -16.736 -2.409 0.646 1.00 95.62 89 MET A CA 1
ATOM 707 C C . MET A 1 89 ? -17.309 -1.022 0.308 1.00 95.62 89 MET A C 1
ATOM 709 O O . MET A 1 89 ? -17.310 -0.616 -0.850 1.00 95.62 89 MET A O 1
ATOM 713 N N . ASP A 1 90 ? -17.791 -0.284 1.309 1.00 95.56 90 ASP A N 1
ATOM 714 C CA . ASP A 1 90 ? -18.411 1.041 1.184 1.00 95.56 90 ASP A CA 1
ATOM 715 C C . ASP A 1 90 ? -17.397 2.187 1.026 1.00 95.56 90 ASP A C 1
ATOM 717 O O . ASP A 1 90 ? -17.747 3.266 0.545 1.00 95.56 90 ASP A O 1
ATOM 721 N N . LEU A 1 91 ? -16.135 1.964 1.410 1.00 96.44 91 LEU A N 1
ATOM 722 C CA . LEU A 1 91 ? -15.046 2.929 1.265 1.00 96.44 91 LEU A CA 1
ATOM 723 C C . LEU A 1 91 ? -13.966 2.404 0.332 1.00 96.44 91 LEU A C 1
ATOM 725 O O . LEU A 1 91 ? -13.657 1.217 0.331 1.00 96.44 91 LEU A O 1
ATOM 729 N N . SER A 1 92 ? -13.329 3.313 -0.400 1.00 95.69 92 SER A N 1
ATOM 730 C CA . SER A 1 92 ? -12.187 3.011 -1.258 1.00 95.69 92 SER A CA 1
ATOM 731 C C . SER A 1 92 ? -11.057 4.022 -1.076 1.00 95.69 92 SER A C 1
ATOM 733 O O . SER A 1 92 ? -11.261 5.173 -0.665 1.00 95.69 92 SER A O 1
ATOM 735 N N . GLU A 1 93 ? -9.853 3.559 -1.389 1.00 94.69 93 GLU A N 1
ATOM 736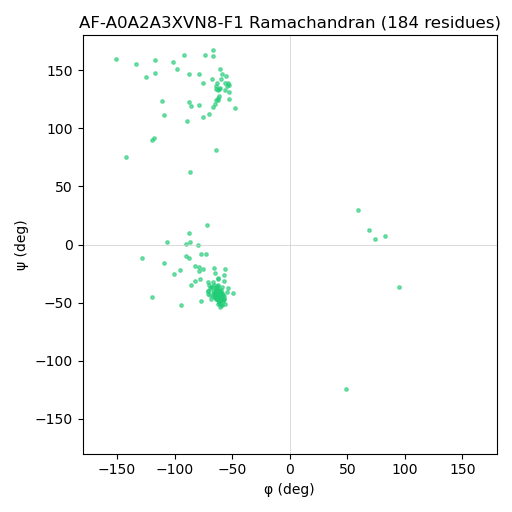 C CA . GLU A 1 93 ? -8.624 4.320 -1.568 1.00 94.69 93 GLU A CA 1
ATOM 737 C C . GLU A 1 93 ? -8.390 5.283 -0.405 1.00 94.69 93 GLU A C 1
ATOM 739 O O . GLU A 1 93 ? -8.408 4.893 0.761 1.00 94.69 93 GLU A O 1
ATOM 744 N N . ARG A 1 94 ? -8.225 6.571 -0.706 1.00 94.31 94 ARG A N 1
ATOM 745 C CA . ARG A 1 94 ? -7.980 7.623 0.274 1.00 94.31 94 ARG A CA 1
ATOM 746 C C . ARG A 1 94 ? -8.964 7.594 1.444 1.00 94.31 94 ARG A C 1
ATOM 748 O O . ARG A 1 94 ? -8.549 7.768 2.582 1.00 94.31 94 ARG A O 1
ATOM 755 N N . LYS A 1 95 ? -10.261 7.370 1.194 1.00 96.44 95 LYS A N 1
ATOM 756 C CA . LYS A 1 95 ? -11.266 7.322 2.269 1.00 96.44 95 LYS A CA 1
ATOM 757 C C . LYS A 1 95 ? -11.104 6.068 3.124 1.00 96.44 95 LYS A C 1
ATOM 759 O O . LYS A 1 95 ? -11.163 6.177 4.344 1.00 96.44 95 LYS A O 1
ATOM 764 N N . LEU A 1 96 ? -10.870 4.919 2.489 1.00 97.50 96 LEU A N 1
ATOM 765 C CA . LEU A 1 96 ? -10.643 3.652 3.179 1.00 97.50 96 LEU A CA 1
ATOM 766 C C . LEU A 1 96 ? -9.416 3.739 4.085 1.00 97.50 96 LEU A C 1
ATOM 768 O O . LEU A 1 96 ? -9.536 3.488 5.276 1.00 97.50 96 LEU A O 1
ATOM 772 N N . PHE A 1 97 ? -8.260 4.147 3.557 1.00 97.62 97 PHE A N 1
ATOM 773 C CA . PHE A 1 97 ? -7.012 4.166 4.327 1.00 97.62 97 PHE A CA 1
ATOM 774 C C . PHE A 1 97 ? -6.983 5.259 5.398 1.00 97.62 97 PHE A C 1
ATOM 776 O O . PHE A 1 97 ? -6.425 5.041 6.473 1.00 97.62 97 PHE A O 1
ATOM 783 N N . ASN A 1 98 ? -7.643 6.399 5.158 1.00 97.06 98 ASN A N 1
ATOM 784 C CA . ASN A 1 98 ? -7.813 7.434 6.179 1.00 97.06 98 ASN A CA 1
ATOM 785 C C . ASN A 1 98 ? -8.640 6.955 7.375 1.00 97.06 98 ASN A C 1
ATOM 787 O O . ASN A 1 98 ? -8.340 7.329 8.509 1.00 97.06 98 ASN A O 1
ATOM 791 N N . ASP A 1 99 ? -9.673 6.151 7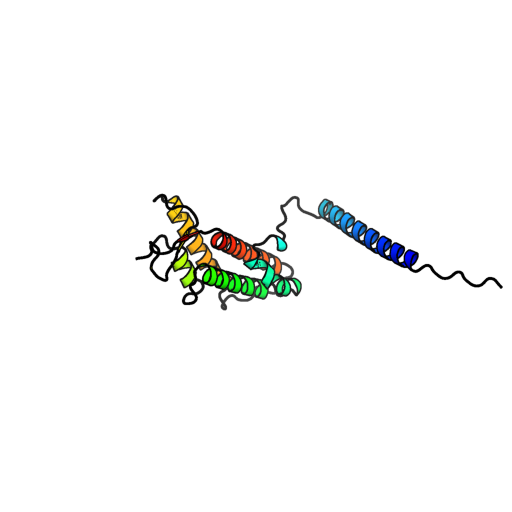.122 1.00 97.38 99 ASP A N 1
ATOM 792 C CA . ASP A 1 99 ? -10.508 5.563 8.167 1.00 97.38 99 ASP A CA 1
ATOM 793 C C . ASP A 1 99 ? -9.791 4.381 8.843 1.00 97.38 99 ASP A C 1
ATOM 795 O O . ASP A 1 99 ? -9.663 4.350 10.065 1.00 97.38 99 ASP A O 1
ATOM 799 N N . ALA A 1 100 ? -9.244 3.458 8.050 1.00 97.69 100 ALA A N 1
ATOM 800 C CA . ALA A 1 100 ? -8.615 2.223 8.504 1.00 97.69 100 ALA A CA 1
ATOM 801 C C . ALA A 1 100 ? -7.411 2.459 9.426 1.00 97.69 100 ALA A C 1
ATOM 803 O O . ALA A 1 100 ? -7.349 1.859 10.494 1.00 97.69 100 ALA A O 1
ATOM 804 N N . PHE A 1 101 ? -6.489 3.354 9.057 1.00 98.06 101 PHE A N 1
ATOM 805 C CA . PHE A 1 101 ? -5.307 3.679 9.867 1.00 98.06 101 PHE A CA 1
ATOM 806 C C . PHE A 1 101 ? -5.561 4.798 10.889 1.00 98.06 101 PHE A C 1
ATOM 808 O O . PHE A 1 101 ? -4.627 5.315 11.496 1.00 98.06 101 PHE A O 1
ATOM 815 N N . SER A 1 102 ? -6.811 5.217 11.101 1.00 96.62 102 SER A N 1
ATOM 816 C CA . SER A 1 102 ? -7.118 6.198 12.143 1.00 96.62 102 SER A CA 1
ATOM 817 C C . SER A 1 102 ? -6.802 5.636 13.530 1.00 96.62 102 SER A C 1
ATOM 819 O O . SER A 1 102 ? -7.196 4.521 13.859 1.00 96.62 102 SER A O 1
ATOM 821 N N . THR A 1 103 ? -6.169 6.435 14.389 1.00 95.88 103 THR A N 1
ATOM 822 C CA . THR A 1 103 ? -5.934 6.095 15.804 1.00 95.88 103 THR A CA 1
ATOM 823 C C . THR A 1 103 ? -7.199 6.169 16.662 1.00 95.88 103 THR A C 1
ATOM 825 O O . THR A 1 103 ? -7.181 5.733 17.810 1.00 95.88 103 THR A O 1
ATOM 828 N N . ASN A 1 104 ? -8.310 6.670 16.112 1.00 95.00 104 ASN A N 1
ATOM 829 C CA . ASN A 1 104 ? -9.601 6.663 16.789 1.00 95.00 104 ASN A CA 1
ATOM 830 C C . ASN A 1 104 ? -10.051 5.223 17.099 1.00 95.00 104 ASN A C 1
ATOM 832 O O . ASN A 1 104 ? -9.748 4.319 16.311 1.00 95.00 104 ASN A O 1
ATOM 836 N N . PRO A 1 105 ? -10.832 5.009 18.174 1.00 94.06 105 PRO A N 1
ATOM 837 C CA . PRO A 1 105 ? -11.391 3.698 18.489 1.00 94.06 105 PRO A CA 1
ATOM 838 C C . PRO A 1 105 ? -12.197 3.108 17.325 1.00 94.06 105 PRO A C 1
ATOM 840 O O . PRO A 1 105 ? -12.874 3.844 16.592 1.00 94.06 105 PRO A O 1
ATOM 843 N N . ALA A 1 106 ? -12.140 1.783 17.169 1.00 95.81 106 ALA A N 1
ATOM 844 C CA . ALA A 1 106 ? -13.000 1.062 16.239 1.00 95.81 106 ALA A CA 1
ATOM 845 C C . ALA A 1 106 ? -14.485 1.261 16.584 1.00 95.81 106 ALA A C 1
ATOM 847 O O . ALA A 1 106 ? -14.874 1.313 17.753 1.00 95.81 106 ALA A O 1
ATOM 848 N N . LYS A 1 107 ? -15.326 1.376 15.552 1.00 94.25 107 LYS A N 1
ATOM 849 C CA . LYS A 1 107 ? -16.785 1.526 15.692 1.00 94.25 107 LYS A CA 1
ATOM 850 C C . LYS A 1 107 ? -17.498 0.324 15.066 1.00 94.25 107 LYS A C 1
ATOM 852 O O . LYS A 1 107 ? -16.905 -0.344 14.214 1.00 94.25 107 LYS A O 1
ATOM 857 N N . PRO A 1 108 ? -18.760 0.037 15.438 1.00 93.00 108 PRO A N 1
ATOM 858 C CA . PRO A 1 108 ? -19.553 -0.981 14.754 1.00 93.00 108 PRO A CA 1
ATOM 859 C C . PRO A 1 108 ? -19.584 -0.719 13.245 1.00 93.00 108 PRO A C 1
ATOM 861 O O . PRO A 1 108 ? -19.901 0.388 12.812 1.00 93.00 108 PRO A O 1
ATOM 864 N N . GLY A 1 109 ? -19.191 -1.717 12.450 1.00 92.06 109 GLY A N 1
ATOM 865 C CA . GLY A 1 109 ? -19.089 -1.581 10.995 1.00 92.06 109 GLY A CA 1
ATOM 86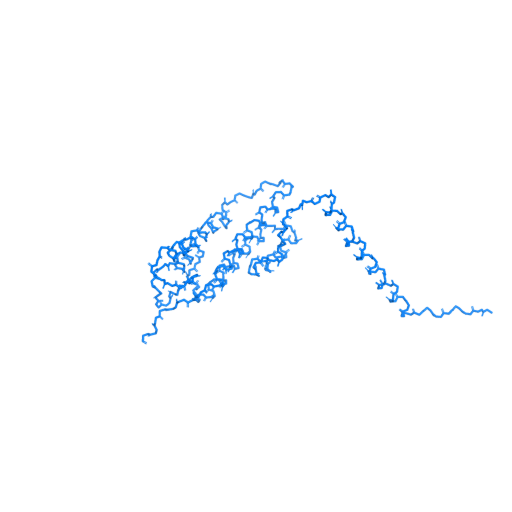6 C C . GLY A 1 109 ? -17.961 -0.665 10.505 1.00 92.06 109 GLY A C 1
ATOM 867 O O . GLY A 1 109 ? -17.951 -0.322 9.332 1.00 92.06 109 GLY A O 1
ATOM 868 N N . ALA A 1 110 ? -17.016 -0.260 11.360 1.00 94.88 110 ALA A N 1
ATOM 869 C CA . ALA A 1 110 ? -15.821 0.491 10.976 1.00 94.88 110 ALA A CA 1
ATOM 870 C C . ALA A 1 110 ? -14.591 0.031 11.785 1.00 94.88 110 ALA A C 1
ATOM 872 O O . ALA A 1 110 ? -14.164 0.724 12.719 1.00 94.88 110 ALA A O 1
ATOM 873 N N . PRO A 1 111 ? -14.034 -1.149 11.446 1.00 97.44 111 PRO A N 1
ATOM 874 C CA . PRO A 1 111 ? -12.819 -1.649 12.074 1.00 97.44 111 PRO A CA 1
ATOM 875 C C . PRO A 1 111 ? -11.591 -0.796 11.731 1.00 97.44 111 PRO A C 1
ATOM 877 O O . PRO A 1 111 ? -11.621 0.067 10.842 1.00 97.44 111 PRO A O 1
ATOM 880 N N . ARG A 1 112 ? -10.506 -1.025 12.473 1.00 9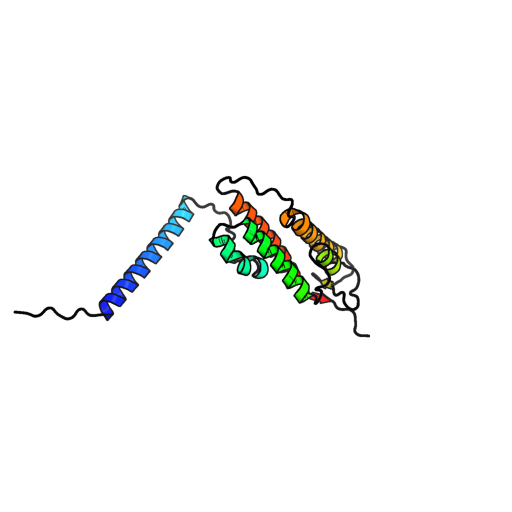7.69 112 ARG A N 1
ATOM 881 C CA . ARG A 1 112 ? -9.238 -0.297 12.356 1.00 97.69 112 ARG A CA 1
ATOM 882 C C . ARG A 1 112 ? -8.089 -1.260 12.116 1.00 97.69 112 ARG A C 1
ATOM 884 O O . ARG A 1 112 ? -8.072 -2.353 12.667 1.00 97.69 112 ARG A O 1
ATOM 891 N N . LEU A 1 113 ? -7.127 -0.830 11.310 1.00 98.25 113 LEU A N 1
ATOM 892 C CA . LEU A 1 113 ? -5.847 -1.506 11.149 1.00 98.25 113 LEU A CA 1
ATOM 893 C C . LEU A 1 113 ? -4.886 -0.980 12.212 1.00 98.25 113 LEU A C 1
ATOM 895 O O . LEU A 1 113 ? -4.625 0.225 12.280 1.00 98.25 113 LEU A O 1
ATOM 899 N N . ARG A 1 114 ? -4.365 -1.891 13.031 1.00 97.75 114 ARG A N 1
ATOM 900 C CA . ARG A 1 114 ? -3.388 -1.615 14.082 1.00 97.75 114 ARG A CA 1
ATOM 901 C C . ARG A 1 114 ? -2.029 -2.181 13.688 1.00 97.75 114 ARG A C 1
ATOM 903 O O . ARG A 1 114 ? -1.855 -3.390 13.612 1.00 97.75 114 ARG A O 1
ATOM 910 N N . LEU A 1 115 ? -1.067 -1.299 13.421 1.00 97.06 115 LEU A N 1
ATOM 911 C CA . LEU A 1 115 ? 0.311 -1.662 13.048 1.00 97.06 115 LEU A CA 1
ATOM 912 C C . LEU A 1 115 ? 1.196 -1.986 14.255 1.00 97.06 115 LEU A C 1
ATOM 914 O O . LEU A 1 115 ? 2.259 -2.581 14.111 1.00 97.06 115 LEU A O 1
ATOM 918 N N . ALA A 1 116 ? 0.772 -1.559 15.438 1.00 96.06 116 ALA A N 1
ATOM 919 C CA . ALA A 1 116 ? 1.425 -1.833 16.704 1.00 96.06 116 ALA A CA 1
ATOM 920 C C . ALA A 1 116 ? 0.371 -1.841 17.811 1.00 96.06 116 ALA A C 1
ATOM 922 O O . ALA A 1 116 ? -0.703 -1.247 17.662 1.00 96.06 116 ALA A O 1
ATOM 923 N N . LYS A 1 117 ? 0.698 -2.470 18.941 1.00 94.44 117 LYS A N 1
ATOM 924 C CA . LYS A 1 117 ? -0.127 -2.391 20.145 1.00 94.44 117 LYS A CA 1
ATOM 925 C C . LYS A 1 117 ? -0.213 -0.937 20.609 1.00 94.44 117 LYS A C 1
ATOM 927 O O . LYS A 1 117 ? 0.803 -0.253 20.686 1.00 94.44 117 LYS A O 1
ATOM 932 N N . ASN A 1 118 ? -1.420 -0.488 20.938 1.00 93.19 118 ASN A N 1
ATOM 933 C CA . ASN A 1 118 ? -1.621 0.846 21.485 1.00 93.19 118 ASN A CA 1
ATOM 934 C C . ASN A 1 118 ? -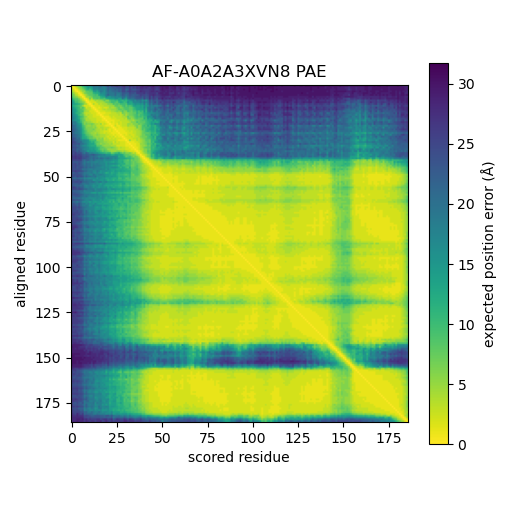1.057 0.925 22.913 1.00 93.19 118 ASN A C 1
ATOM 936 O O . ASN A 1 118 ? -1.572 0.278 23.826 1.00 93.19 118 ASN A O 1
ATOM 940 N N . ASP A 1 119 ? 0.003 1.708 23.083 1.00 92.62 119 ASP A N 1
ATOM 941 C CA . ASP A 1 119 ? 0.663 2.017 24.354 1.00 92.62 119 ASP A CA 1
ATOM 942 C C . ASP A 1 119 ? 0.375 3.451 24.839 1.00 92.62 119 ASP A C 1
ATOM 944 O O . ASP A 1 119 ? 0.879 3.866 25.881 1.00 92.62 119 ASP A O 1
ATOM 948 N N . GLY A 1 120 ? -0.447 4.206 24.099 1.00 92.00 120 GLY A N 1
ATOM 949 C CA . GLY A 1 120 ? -0.738 5.617 24.357 1.00 92.00 120 GLY A CA 1
ATOM 950 C C . GLY A 1 120 ? 0.395 6.581 23.988 1.00 92.00 120 GLY A C 1
ATOM 951 O O . GLY A 1 120 ? 0.269 7.772 24.265 1.00 92.00 120 GLY A O 1
ATOM 952 N N . GLY A 1 121 ? 1.486 6.097 23.386 1.00 94.31 121 GLY A N 1
ATOM 953 C CA . GLY A 1 121 ? 2.656 6.898 23.045 1.00 94.31 121 GLY A CA 1
ATOM 954 C C . GLY A 1 121 ? 2.625 7.500 21.638 1.00 94.31 121 GLY A C 1
ATOM 955 O O . GLY A 1 121 ? 1.925 7.038 20.732 1.00 94.31 121 GLY A O 1
ATOM 956 N N . ASP A 1 122 ? 3.475 8.506 21.426 1.00 95.94 122 ASP A N 1
ATOM 957 C CA . ASP A 1 122 ? 3.623 9.179 20.130 1.00 95.94 122 ASP A CA 1
ATOM 958 C C . ASP A 1 122 ? 4.119 8.233 19.032 1.00 95.94 122 ASP A C 1
ATOM 960 O O . ASP A 1 122 ? 3.758 8.391 17.870 1.00 95.94 122 ASP A O 1
ATOM 964 N N . THR A 1 123 ? 4.907 7.210 19.376 1.00 95.19 123 THR A N 1
ATOM 965 C CA . THR A 1 123 ? 5.382 6.202 18.416 1.00 95.19 123 THR A CA 1
ATOM 966 C C . THR A 1 123 ? 4.218 5.467 17.755 1.00 95.19 123 THR A C 1
ATOM 968 O O . THR A 1 123 ? 4.196 5.327 16.530 1.00 95.19 123 THR A O 1
ATOM 971 N N . TYR A 1 124 ? 3.222 5.045 18.542 1.00 95.69 124 TYR A N 1
ATOM 972 C CA . TYR A 1 124 ? 2.007 4.429 18.018 1.00 95.69 124 TYR A CA 1
ATOM 973 C C . TYR A 1 124 ? 1.260 5.405 17.099 1.00 95.69 124 TYR A C 1
ATOM 975 O O . TYR A 1 124 ? 0.904 5.040 15.975 1.00 95.69 124 TYR A O 1
ATOM 983 N N . ALA A 1 125 ? 1.066 6.654 17.533 1.00 96.19 125 ALA A N 1
ATOM 984 C CA . ALA A 1 125 ? 0.356 7.658 16.744 1.00 96.19 125 ALA A CA 1
ATOM 985 C C . ALA A 1 125 ? 1.065 7.967 15.412 1.00 96.19 125 ALA A C 1
ATOM 987 O O . ALA A 1 125 ? 0.435 7.935 14.352 1.00 96.19 125 ALA A O 1
ATOM 988 N N . ASN A 1 126 ? 2.381 8.181 15.456 1.00 97.25 126 ASN A N 1
ATOM 989 C CA . ASN A 1 126 ? 3.215 8.505 14.302 1.00 97.25 126 ASN A CA 1
ATOM 990 C C . ASN A 1 126 ? 3.256 7.367 13.282 1.00 97.25 126 ASN A C 1
ATOM 992 O O . ASN A 1 126 ? 3.181 7.626 12.082 1.00 97.25 126 ASN A O 1
ATOM 996 N N . LEU A 1 127 ? 3.324 6.110 13.735 1.00 97.19 127 LEU A N 1
ATOM 997 C CA . LEU A 1 127 ? 3.313 4.946 12.848 1.00 97.19 127 LEU A CA 1
ATOM 998 C C . LEU A 1 127 ? 2.023 4.889 12.014 1.00 97.19 127 LEU A C 1
ATOM 1000 O O . LEU A 1 127 ? 2.067 4.742 10.792 1.00 97.19 127 LEU A O 1
ATOM 1004 N N . HIS A 1 128 ? 0.871 5.066 12.661 1.00 97.88 128 HIS A N 1
ATOM 1005 C CA . HIS A 1 128 ? -0.434 5.031 11.996 1.00 97.88 128 HIS A CA 1
ATOM 1006 C C . HIS A 1 128 ? -0.666 6.262 11.116 1.00 97.88 128 HIS A C 1
ATOM 1008 O O . HIS A 1 128 ? -1.169 6.142 9.997 1.00 97.88 128 HIS A O 1
ATOM 1014 N N . GLN A 1 129 ? -0.251 7.444 11.579 1.00 97.75 129 GLN A N 1
ATOM 1015 C CA . GLN A 1 129 ? -0.295 8.665 10.780 1.00 97.75 129 GLN A CA 1
ATOM 1016 C C . GLN A 1 129 ? 0.588 8.553 9.531 1.00 97.75 129 GLN A C 1
ATOM 1018 O O . GLN A 1 129 ? 0.156 8.946 8.447 1.00 97.75 129 GLN A O 1
ATOM 1023 N N . GLY A 1 130 ? 1.790 7.988 9.660 1.00 97.88 130 GLY A N 1
ATOM 1024 C CA . GLY A 1 130 ? 2.707 7.747 8.549 1.00 97.88 130 GLY A CA 1
ATOM 1025 C C . GLY A 1 130 ? 2.124 6.780 7.524 1.00 97.88 130 GLY A C 1
ATOM 1026 O O . GLY A 1 130 ? 2.095 7.098 6.338 1.00 97.88 130 GLY A O 1
ATOM 1027 N N . ALA A 1 131 ? 1.573 5.647 7.970 1.00 98.00 131 ALA A N 1
ATOM 1028 C CA . ALA A 1 131 ? 0.921 4.683 7.082 1.00 98.00 131 ALA A CA 1
ATOM 1029 C C . ALA A 1 131 ? -0.274 5.289 6.335 1.00 98.00 131 ALA A C 1
ATOM 1031 O O . ALA A 1 131 ? -0.425 5.101 5.126 1.00 98.00 131 ALA A O 1
ATOM 1032 N N . ARG A 1 132 ? -1.086 6.083 7.041 1.00 97.62 132 ARG A N 1
ATOM 1033 C CA . ARG A 1 132 ? -2.193 6.837 6.454 1.00 97.62 132 ARG A CA 1
ATOM 1034 C C . ARG A 1 132 ? -1.714 7.817 5.381 1.00 97.62 132 ARG A C 1
ATOM 1036 O O . ARG A 1 132 ? -2.238 7.800 4.269 1.00 97.62 132 ARG A O 1
ATOM 1043 N N . ALA A 1 133 ? -0.732 8.657 5.706 1.00 98.00 133 ALA A N 1
ATOM 1044 C CA . ALA A 1 133 ? -0.196 9.659 4.787 1.00 98.00 133 ALA A CA 1
ATOM 1045 C C . ALA A 1 133 ? 0.472 9.012 3.565 1.00 98.00 133 ALA A C 1
ATOM 1047 O O . ALA A 1 133 ? 0.293 9.480 2.443 1.00 98.00 133 ALA A O 1
ATOM 1048 N N . PHE A 1 134 ? 1.186 7.903 3.769 1.00 98.25 134 PHE A N 1
ATOM 1049 C CA . PHE A 1 134 ? 1.785 7.126 2.692 1.00 98.25 134 PHE A CA 1
ATOM 1050 C C . PHE A 1 134 ? 0.717 6.587 1.739 1.00 98.25 134 PHE A C 1
ATOM 1052 O O . PHE A 1 134 ? 0.797 6.827 0.537 1.00 98.25 134 PHE A O 1
ATOM 1059 N N . ALA A 1 135 ? -0.330 5.942 2.263 1.00 97.62 135 ALA A N 1
ATOM 1060 C CA . ALA A 1 135 ? -1.433 5.453 1.442 1.00 97.62 135 ALA A CA 1
ATOM 1061 C C . ALA A 1 135 ? -2.136 6.591 0.681 1.00 97.62 135 ALA A C 1
ATOM 1063 O O . ALA A 1 135 ? -2.369 6.477 -0.520 1.00 97.62 135 ALA A O 1
ATOM 1064 N N . GLU A 1 136 ? -2.431 7.715 1.340 1.00 95.50 136 GLU A N 1
ATOM 1065 C CA . GLU A 1 136 ? -3.008 8.892 0.678 1.00 95.50 136 GLU A CA 1
ATOM 1066 C C . GLU A 1 136 ? -2.112 9.395 -0.466 1.00 95.50 136 GLU A C 1
ATOM 1068 O O . GLU A 1 136 ? -2.613 9.628 -1.568 1.00 95.50 136 GLU A O 1
ATOM 1073 N N . GLY A 1 137 ? -0.796 9.462 -0.246 1.00 95.25 137 GLY A N 1
ATOM 1074 C CA . GLY A 1 137 ? 0.191 9.818 -1.263 1.00 95.25 137 GLY A CA 1
ATOM 1075 C C . GLY A 1 137 ? 0.223 8.853 -2.451 1.00 95.25 137 GLY A C 1
ATOM 1076 O O . GLY A 1 137 ? 0.200 9.306 -3.592 1.00 95.25 137 GLY A O 1
ATOM 1077 N N . LEU A 1 138 ? 0.201 7.535 -2.223 1.00 95.88 138 LEU A N 1
ATOM 1078 C CA . LEU A 1 138 ? 0.193 6.549 -3.314 1.00 95.88 138 LEU A CA 1
ATOM 1079 C C . LEU A 1 138 ? -1.071 6.663 -4.178 1.00 95.88 138 LEU A C 1
ATOM 1081 O O . LEU A 1 138 ? -0.997 6.677 -5.409 1.00 95.88 138 LEU A O 1
ATOM 1085 N N . TYR A 1 139 ? -2.247 6.786 -3.559 1.00 94.69 139 TYR A N 1
ATOM 1086 C CA . TYR A 1 139 ? -3.501 6.828 -4.316 1.00 94.69 139 TYR A CA 1
ATOM 1087 C C . TYR A 1 139 ? -3.776 8.192 -4.966 1.00 94.69 139 TYR A C 1
ATOM 1089 O O . TYR A 1 139 ? -4.380 8.237 -6.037 1.00 94.69 139 TYR A O 1
ATOM 1097 N N . ALA A 1 140 ? -3.310 9.296 -4.377 1.00 91.44 140 ALA A N 1
ATOM 1098 C CA . ALA A 1 140 ? -3.420 10.627 -4.980 1.00 91.44 140 ALA A CA 1
ATOM 1099 C C . ALA A 1 140 ? -2.315 10.916 -6.009 1.00 91.44 140 ALA A C 1
ATOM 1101 O O . ALA A 1 140 ? -2.533 11.666 -6.960 1.00 91.44 140 ALA A O 1
ATOM 1102 N N . GLY A 1 141 ? -1.130 10.347 -5.795 1.00 88.06 141 GLY A N 1
ATOM 1103 C CA . GLY A 1 141 ? 0.097 10.694 -6.500 1.00 88.06 141 GLY A CA 1
ATOM 1104 C C . GLY A 1 141 ? 0.603 9.645 -7.480 1.00 88.06 141 GLY A C 1
ATOM 1105 O O . GLY A 1 141 ? 1.395 10.025 -8.324 1.00 88.06 141 GLY A O 1
ATOM 1106 N N . ILE A 1 142 ? 0.147 8.381 -7.431 1.00 87.19 142 ILE A N 1
ATOM 1107 C CA . ILE A 1 142 ? 0.496 7.334 -8.424 1.00 87.19 142 ILE A CA 1
ATOM 1108 C C . ILE A 1 142 ? -0.743 6.795 -9.152 1.00 87.19 142 ILE A C 1
ATOM 1110 O O . ILE A 1 142 ? -0.745 6.684 -10.374 1.00 87.19 142 ILE A O 1
ATOM 1114 N N . ARG A 1 143 ? -1.830 6.497 -8.429 1.00 82.31 143 ARG A N 1
ATOM 1115 C CA . ARG A 1 143 ? -3.073 5.964 -9.031 1.00 82.31 143 ARG A CA 1
ATOM 1116 C C . ARG A 1 143 ? -3.928 7.024 -9.741 1.00 82.31 143 ARG A C 1
ATOM 1118 O O . ARG A 1 143 ? -4.917 6.691 -10.388 1.00 82.31 143 ARG A O 1
ATOM 1125 N N . ASN A 1 144 ? -3.589 8.304 -9.614 1.00 72.56 144 ASN A N 1
ATOM 1126 C CA . ASN A 1 144 ? -4.396 9.387 -10.165 1.00 72.56 144 ASN A CA 1
ATOM 1127 C C . ASN A 1 144 ? -4.434 9.338 -11.709 1.00 72.56 144 ASN A C 1
ATOM 1129 O O . ASN A 1 144 ? -3.385 9.481 -12.337 1.00 72.56 144 ASN A O 1
ATOM 1133 N N . PRO A 1 145 ? -5.628 9.220 -12.329 1.00 59.59 145 PRO A N 1
ATOM 1134 C CA . PRO A 1 145 ? -5.784 9.193 -13.787 1.00 59.59 145 PRO A CA 1
ATOM 1135 C C . PRO A 1 145 ? -5.190 10.409 -14.514 1.00 59.59 145 PRO A C 1
ATOM 1137 O O . PRO A 1 145 ? -4.938 10.340 -15.712 1.00 59.59 145 PRO A O 1
ATOM 1140 N N . GLY A 1 146 ? -4.994 11.525 -13.802 1.00 54.47 146 GLY A N 1
ATOM 1141 C CA . GLY A 1 146 ? -4.382 12.747 -14.318 1.00 54.47 146 GLY A CA 1
ATOM 1142 C C . GLY A 1 146 ? -2.852 12.733 -14.388 1.00 54.47 146 GLY A C 1
ATOM 1143 O O . GLY A 1 146 ? -2.278 13.731 -14.820 1.00 54.47 146 GLY A O 1
ATOM 1144 N N . MET A 1 147 ? -2.167 11.656 -13.981 1.00 59.84 147 MET A N 1
ATOM 1145 C CA . MET A 1 147 ? -0.738 11.533 -14.281 1.00 59.84 147 MET A CA 1
ATOM 1146 C C . MET A 1 147 ? -0.544 11.382 -15.777 1.00 59.84 147 MET A C 1
ATOM 1148 O O . MET A 1 147 ? -0.965 10.397 -16.382 1.00 59.84 147 MET A O 1
ATOM 1152 N N . HIS A 1 148 ? 0.158 12.340 -16.368 1.00 57.47 148 HIS A N 1
ATOM 1153 C CA . HIS A 1 148 ? 0.708 12.153 -17.697 1.00 57.47 148 HIS A CA 1
ATOM 1154 C C . HIS A 1 148 ? 1.603 10.907 -17.705 1.00 57.47 148 HIS A C 1
ATOM 1156 O O . HIS A 1 148 ? 2.443 10.735 -16.818 1.00 57.47 148 HIS A O 1
ATOM 1162 N N . LYS A 1 149 ? 1.419 10.039 -18.711 1.00 57.34 149 LYS A N 1
ATOM 1163 C CA . LYS A 1 149 ? 2.334 8.923 -18.964 1.00 57.34 149 LYS A CA 1
ATOM 1164 C C . LYS A 1 149 ? 3.755 9.497 -19.064 1.00 57.34 149 LYS A C 1
ATOM 1166 O O . LYS A 1 149 ? 3.931 10.482 -19.788 1.00 57.34 149 LYS A O 1
ATOM 1171 N N . PRO A 1 150 ? 4.753 8.934 -18.360 1.00 55.16 150 PRO A N 1
ATOM 1172 C CA . PRO A 1 150 ? 6.136 9.343 -18.558 1.00 55.16 150 PRO A CA 1
ATOM 1173 C C . PRO A 1 150 ? 6.464 9.257 -20.052 1.00 55.16 150 PRO A C 1
ATOM 1175 O O . PRO A 1 150 ? 6.053 8.297 -20.705 1.00 55.16 150 PRO A O 1
ATOM 1178 N N . GLN A 1 151 ? 7.171 10.244 -20.608 1.00 53.81 151 GLN A N 1
ATOM 1179 C CA . GLN A 1 151 ? 7.614 10.172 -22.004 1.00 53.81 151 GLN A CA 1
ATOM 1180 C C . GLN A 1 151 ? 8.379 8.858 -22.239 1.00 53.81 151 GLN A C 1
ATOM 1182 O O . GLN A 1 151 ? 9.118 8.401 -21.363 1.00 53.81 151 GLN A O 1
ATOM 1187 N N . GLU A 1 152 ? 8.142 8.221 -23.387 1.00 54.34 152 GLU A N 1
ATOM 1188 C CA . GLU A 1 152 ? 8.786 6.972 -23.816 1.00 54.34 152 GLU A CA 1
ATOM 1189 C C . GLU A 1 152 ? 10.285 7.177 -24.022 1.00 54.34 152 GLU A C 1
ATOM 1191 O O . GLU A 1 152 ? 10.764 7.364 -25.132 1.00 54.34 152 GLU A O 1
ATOM 1196 N N . ASN A 1 153 ? 11.036 7.139 -22.924 1.00 51.25 153 ASN A N 1
ATOM 1197 C CA . ASN A 1 153 ? 12.488 7.117 -22.943 1.00 51.25 153 ASN A CA 1
ATOM 1198 C C . ASN A 1 153 ? 12.948 5.740 -22.456 1.00 51.25 153 ASN A C 1
ATOM 1200 O O . ASN A 1 153 ? 12.565 5.280 -21.375 1.00 51.25 153 ASN A O 1
ATOM 1204 N N . HIS A 1 154 ? 13.740 5.070 -23.292 1.00 50.16 154 HIS A N 1
ATOM 1205 C CA . HIS A 1 154 ? 14.229 3.707 -23.098 1.00 50.16 154 HIS A CA 1
ATOM 1206 C C . HIS A 1 154 ? 14.805 3.494 -21.680 1.00 50.16 154 HIS A C 1
ATOM 1208 O O . HIS A 1 154 ? 15.760 4.155 -21.284 1.00 50.16 154 HIS A O 1
ATOM 1214 N N . GLY A 1 155 ? 14.197 2.587 -20.903 1.00 55.91 155 GLY A N 1
ATOM 1215 C CA . GLY A 1 155 ? 14.659 2.142 -19.576 1.00 55.91 155 GLY A CA 1
ATOM 1216 C C . GLY A 1 155 ? 14.047 2.858 -18.362 1.00 55.91 155 GLY A C 1
ATOM 1217 O O . GLY A 1 155 ? 13.746 2.206 -17.364 1.00 55.91 155 GLY A O 1
ATOM 1218 N N . GLY A 1 156 ? 13.775 4.165 -18.441 1.00 64.00 156 GLY A N 1
ATOM 1219 C CA . GLY A 1 156 ? 13.294 4.941 -17.284 1.00 64.00 156 GLY A CA 1
ATOM 1220 C C . GLY A 1 156 ? 11.893 4.548 -16.796 1.00 64.00 156 GLY A C 1
ATOM 1221 O O . GLY A 1 156 ? 11.612 4.586 -15.600 1.00 64.00 156 GLY A O 1
ATOM 1222 N N . GLN A 1 157 ? 11.018 4.118 -17.709 1.00 81.31 157 GLN A N 1
ATOM 1223 C CA . GLN A 1 157 ? 9.645 3.728 -17.369 1.00 81.31 157 GLN A CA 1
ATOM 1224 C C . GLN A 1 157 ? 9.568 2.438 -16.547 1.00 81.31 157 GLN A C 1
ATOM 1226 O O . GLN A 1 157 ? 8.740 2.343 -15.644 1.00 81.31 157 GLN A O 1
ATOM 1231 N N . GLN A 1 158 ? 10.427 1.460 -16.842 1.00 88.50 158 GLN A N 1
ATOM 1232 C CA . GLN A 1 158 ? 10.453 0.189 -16.118 1.00 88.50 158 GLN A CA 1
ATOM 1233 C C . GLN A 1 158 ? 10.942 0.393 -14.684 1.00 88.50 158 GLN A C 1
ATOM 1235 O O . GLN A 1 158 ? 10.306 -0.084 -13.749 1.00 88.50 158 GLN A O 1
ATOM 1240 N N . GLN A 1 159 ? 12.037 1.138 -14.511 1.00 89.25 159 GLN A N 1
ATOM 1241 C CA . GLN A 1 159 ? 12.591 1.432 -13.191 1.00 89.25 159 GLN A CA 1
ATOM 1242 C C . GLN A 1 159 ? 11.585 2.198 -12.320 1.00 89.25 159 GLN A C 1
ATOM 1244 O O . GLN A 1 159 ? 11.294 1.776 -11.203 1.00 89.25 159 GLN A O 1
ATOM 1249 N N . LEU A 1 160 ? 10.974 3.260 -12.858 1.00 90.56 160 LEU A N 1
ATOM 1250 C CA . LEU A 1 160 ? 9.942 4.018 -12.146 1.00 90.56 160 LEU A CA 1
ATOM 1251 C C . LEU A 1 160 ? 8.749 3.132 -11.758 1.00 90.56 160 LEU A C 1
ATOM 1253 O O . LEU A 1 160 ? 8.243 3.219 -10.641 1.00 90.56 160 LEU A O 1
ATOM 1257 N N . ALA A 1 161 ? 8.290 2.261 -12.657 1.00 91.75 161 ALA A N 1
ATOM 1258 C CA . ALA A 1 161 ? 7.200 1.346 -12.345 1.00 91.75 161 ALA A CA 1
ATOM 1259 C C . ALA A 1 161 ? 7.587 0.327 -11.261 1.00 91.75 161 ALA A C 1
ATOM 1261 O O . ALA A 1 161 ? 6.752 -0.012 -10.423 1.00 91.75 161 ALA A O 1
ATOM 1262 N N . LEU A 1 162 ? 8.845 -0.129 -11.234 1.00 93.38 162 LEU A N 1
ATOM 1263 C CA . LEU A 1 162 ? 9.346 -1.014 -10.184 1.00 93.38 162 LEU A CA 1
ATOM 1264 C C . LEU A 1 162 ? 9.346 -0.311 -8.822 1.00 93.38 162 LEU A C 1
ATOM 1266 O O . LEU A 1 162 ? 8.899 -0.891 -7.835 1.00 93.38 162 LEU A O 1
ATOM 1270 N N . GLU A 1 163 ? 9.773 0.951 -8.771 1.00 94.62 163 GLU A N 1
ATOM 1271 C CA . GLU A 1 163 ? 9.734 1.785 -7.561 1.00 94.62 163 GLU A CA 1
ATOM 1272 C C . GLU A 1 163 ? 8.297 1.990 -7.064 1.00 94.62 163 GLU A C 1
ATOM 1274 O O . GLU A 1 163 ? 8.013 1.855 -5.872 1.00 94.62 163 GLU A O 1
ATOM 1279 N N . GLN A 1 164 ? 7.361 2.245 -7.981 1.00 95.56 164 GLN A N 1
ATOM 1280 C CA . GLN A 1 164 ? 5.940 2.370 -7.659 1.00 95.56 164 GLN A CA 1
ATOM 1281 C C . GLN A 1 164 ? 5.352 1.050 -7.139 1.00 95.56 164 GLN A C 1
ATOM 1283 O O . GLN A 1 164 ? 4.648 1.050 -6.126 1.00 95.56 164 GLN A O 1
ATOM 1288 N N . LEU A 1 165 ? 5.661 -0.084 -7.781 1.00 96.06 165 LEU A N 1
ATOM 1289 C CA . LEU A 1 165 ? 5.262 -1.410 -7.300 1.00 96.06 165 LEU A CA 1
ATOM 1290 C C . LEU A 1 165 ? 5.863 -1.715 -5.926 1.00 96.06 165 LEU A C 1
ATOM 1292 O O . LEU A 1 165 ? 5.168 -2.261 -5.071 1.00 96.06 165 LEU A O 1
ATOM 1296 N N . ALA A 1 166 ? 7.117 -1.339 -5.682 1.00 96.94 166 ALA A N 1
ATOM 1297 C CA . ALA A 1 166 ? 7.768 -1.514 -4.390 1.00 96.94 166 ALA A CA 1
ATOM 1298 C C . ALA A 1 166 ? 7.091 -0.687 -3.290 1.00 96.94 166 ALA A C 1
ATOM 1300 O O . ALA A 1 166 ? 6.855 -1.196 -2.193 1.00 96.94 166 ALA A O 1
ATOM 1301 N N . ALA A 1 167 ? 6.694 0.549 -3.597 1.00 97.75 167 ALA A N 1
ATOM 1302 C CA . ALA A 1 167 ? 5.946 1.397 -2.677 1.00 97.75 167 ALA A CA 1
ATOM 1303 C C . ALA A 1 167 ? 4.570 0.793 -2.332 1.00 97.75 167 ALA A C 1
ATOM 1305 O O . ALA A 1 167 ? 4.205 0.688 -1.158 1.00 97.75 167 ALA A O 1
ATOM 1306 N N . PHE A 1 168 ? 3.834 0.306 -3.334 1.00 98.06 168 PHE A N 1
ATOM 1307 C CA . PHE A 1 168 ? 2.578 -0.417 -3.122 1.00 98.06 168 PHE A CA 1
ATOM 1308 C C . PHE A 1 168 ? 2.775 -1.732 -2.355 1.00 98.06 168 PHE A C 1
ATOM 1310 O O . PHE A 1 168 ? 1.993 -2.046 -1.462 1.00 98.06 168 PHE A O 1
ATOM 1317 N N . SER A 1 169 ? 3.842 -2.474 -2.639 1.00 98.25 169 SER A N 1
ATOM 1318 C CA . SER A 1 169 ? 4.235 -3.688 -1.915 1.00 98.25 169 SER A CA 1
ATOM 1319 C C . SER A 1 169 ? 4.510 -3.412 -0.433 1.00 98.25 169 SER A C 1
ATOM 1321 O O . SER A 1 169 ? 4.081 -4.183 0.426 1.00 98.25 169 SER A O 1
ATOM 1323 N N . LEU A 1 170 ? 5.156 -2.287 -0.105 1.00 98.25 170 LEU A N 1
ATOM 1324 C CA . LEU A 1 170 ? 5.357 -1.869 1.282 1.00 98.25 170 LEU A CA 1
ATOM 1325 C C . LEU A 1 170 ? 4.024 -1.573 1.982 1.00 98.25 170 LEU A C 1
ATOM 1327 O O . LEU A 1 170 ? 3.800 -2.069 3.086 1.00 98.25 170 LEU A O 1
ATOM 1331 N N . LEU A 1 171 ? 3.119 -0.834 1.329 1.00 98.50 171 LEU A N 1
ATOM 1332 C CA . LEU A 1 171 ? 1.781 -0.582 1.871 1.00 98.50 171 LEU A CA 1
ATOM 1333 C C . LEU A 1 171 ? 1.009 -1.894 2.082 1.00 98.50 171 LEU A C 1
ATOM 1335 O O . LEU A 1 171 ? 0.407 -2.087 3.135 1.00 98.50 171 LEU A O 1
ATOM 1339 N N . ALA A 1 172 ? 1.047 -2.802 1.104 1.00 98.44 172 ALA A N 1
ATOM 1340 C CA . ALA A 1 172 ? 0.403 -4.108 1.194 1.00 98.44 172 ALA A CA 1
ATOM 1341 C C . ALA A 1 172 ? 0.908 -4.894 2.409 1.00 98.44 172 ALA A C 1
ATOM 1343 O O . ALA A 1 172 ? 0.100 -5.404 3.175 1.00 98.44 172 ALA A O 1
ATOM 1344 N N . ARG A 1 173 ? 2.225 -4.892 2.648 1.00 98.25 173 ARG A N 1
ATOM 1345 C CA . ARG A 1 173 ? 2.837 -5.538 3.814 1.00 98.25 173 ARG A CA 1
ATOM 1346 C C . ARG A 1 173 ? 2.353 -4.940 5.136 1.00 98.25 173 ARG A C 1
ATOM 1348 O O . ARG A 1 173 ? 2.057 -5.690 6.059 1.00 98.25 173 ARG A O 1
ATOM 1355 N N . TRP A 1 174 ? 2.240 -3.616 5.235 1.00 98.50 174 TRP A N 1
ATOM 1356 C CA . TRP A 1 174 ? 1.683 -2.968 6.429 1.00 98.50 174 TRP A CA 1
ATOM 1357 C C . TRP A 1 174 ? 0.221 -3.350 6.657 1.00 98.50 174 TRP A C 1
ATOM 1359 O O . TRP A 1 174 ? -0.162 -3.660 7.781 1.00 98.50 174 TRP A O 1
ATOM 1369 N N . ILE A 1 175 ? -0.592 -3.369 5.599 1.00 98.44 175 ILE A N 1
ATOM 1370 C CA . ILE A 1 175 ? -1.997 -3.778 5.691 1.00 98.44 175 ILE A CA 1
ATOM 1371 C C . ILE A 1 175 ? -2.098 -5.240 6.115 1.00 98.44 175 ILE A C 1
ATOM 1373 O O . ILE A 1 175 ? -2.884 -5.545 7.005 1.00 98.44 175 ILE A O 1
ATOM 1377 N N . ASP A 1 176 ? -1.321 -6.133 5.505 1.00 98.19 176 ASP A N 1
ATOM 1378 C CA . ASP A 1 176 ? -1.363 -7.574 5.756 1.00 98.19 176 ASP A CA 1
ATOM 1379 C C . ASP A 1 176 ? -0.892 -7.937 7.174 1.00 98.19 176 ASP A C 1
ATOM 1381 O O . ASP A 1 176 ? -1.514 -8.757 7.845 1.00 98.19 176 ASP A O 1
ATOM 1385 N N . GLN A 1 177 ? 0.112 -7.234 7.701 1.00 97.38 177 GLN A N 1
ATOM 1386 C CA . GLN A 1 177 ? 0.610 -7.439 9.066 1.00 97.38 177 GLN A CA 1
ATOM 1387 C C . GLN A 1 177 ? -0.256 -6.784 10.147 1.00 97.38 177 GLN A C 1
ATOM 1389 O O . GLN A 1 177 ? -0.205 -7.207 11.299 1.00 97.38 177 GLN A O 1
ATOM 1394 N N . ALA A 1 178 ? -1.041 -5.759 9.805 1.00 98.00 178 ALA A N 1
ATOM 1395 C CA . ALA A 1 178 ? -1.860 -5.055 10.782 1.00 98.00 178 ALA A CA 1
ATOM 1396 C C . ALA A 1 178 ? -2.927 -5.964 11.412 1.00 98.00 178 ALA A C 1
ATOM 1398 O O . ALA A 1 178 ? -3.617 -6.720 10.717 1.00 98.00 178 ALA A O 1
ATOM 1399 N N . GLU A 1 179 ? -3.125 -5.821 12.718 1.00 97.75 179 GLU A N 1
ATOM 1400 C CA . GLU A 1 179 ? -4.238 -6.441 13.429 1.00 97.75 179 GLU A CA 1
ATOM 1401 C C . GLU A 1 179 ? -5.534 -5.681 13.130 1.00 97.75 179 GLU A C 1
ATOM 1403 O O . GLU A 1 179 ? -5.554 -4.448 13.071 1.00 97.75 179 GLU A O 1
ATOM 1408 N N . VAL A 1 180 ? -6.628 -6.416 12.926 1.00 97.88 180 VAL A N 1
ATOM 1409 C CA . VAL A 1 180 ? -7.950 -5.819 12.715 1.00 97.88 180 VAL A CA 1
ATOM 1410 C C . VAL A 1 180 ? -8.622 -5.639 14.072 1.00 97.88 180 VAL A C 1
ATOM 1412 O O . VAL A 1 180 ? -9.083 -6.600 14.681 1.00 97.88 180 VAL A O 1
AT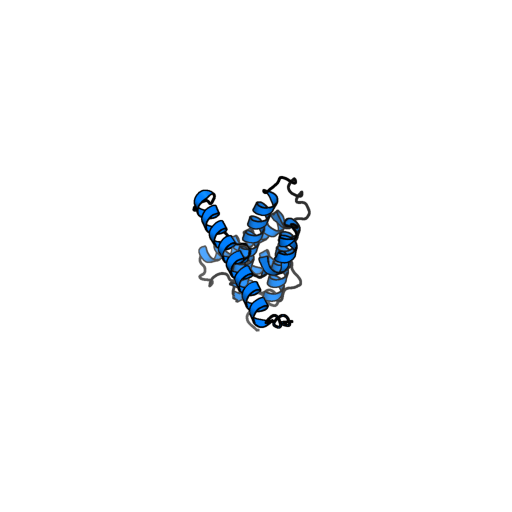OM 1415 N N . GLU A 1 181 ? -8.694 -4.398 14.540 1.00 97.00 181 GLU A N 1
ATOM 1416 C CA . GLU A 1 181 ? -9.441 -4.033 15.740 1.00 97.00 181 GLU A CA 1
ATOM 1417 C C . GLU A 1 181 ? -10.905 -3.771 15.371 1.00 97.00 181 GLU A C 1
ATOM 1419 O O . GLU A 1 181 ? -11.219 -2.873 14.583 1.00 97.00 181 GLU A O 1
ATOM 1424 N N . THR A 1 182 ? -11.812 -4.550 15.954 1.00 95.69 182 THR A N 1
ATOM 1425 C CA . THR A 1 182 ? -13.262 -4.355 15.850 1.00 95.69 182 THR A CA 1
ATOM 1426 C C . THR A 1 182 ? -13.803 -3.695 17.114 1.00 95.69 182 THR A C 1
ATOM 1428 O O . THR A 1 182 ? -13.208 -3.802 18.186 1.00 95.69 182 THR A O 1
ATOM 1431 N N . ALA A 1 183 ? -14.959 -3.034 17.015 1.00 90.62 183 ALA A N 1
ATOM 1432 C CA . ALA A 1 183 ? -15.657 -2.573 18.212 1.00 90.62 183 ALA A CA 1
ATOM 1433 C C . ALA A 1 183 ? -15.988 -3.764 19.135 1.00 90.62 183 ALA A C 1
ATOM 1435 O O . ALA A 1 183 ? -16.257 -4.858 18.624 1.00 90.62 183 ALA A O 1
ATOM 1436 N N . PRO A 1 184 ? -15.978 -3.571 20.467 1.00 77.69 184 PRO A N 1
ATOM 1437 C CA . PRO A 1 184 ? -16.438 -4.597 21.390 1.00 77.69 184 PRO A CA 1
ATOM 1438 C C . PRO A 1 184 ? -17.877 -4.993 21.043 1.00 77.69 184 PRO A C 1
ATOM 1440 O O . PRO A 1 184 ? -18.696 -4.139 20.694 1.00 77.69 184 PRO A O 1
ATOM 1443 N N . ALA A 1 185 ? -18.166 -6.294 21.098 1.00 70.56 185 ALA A N 1
ATOM 1444 C CA . ALA A 1 185 ? -19.533 -6.778 20.970 1.00 70.56 185 ALA A CA 1
ATOM 1445 C C . ALA A 1 185 ? -20.353 -6.216 22.141 1.00 70.56 185 ALA A C 1
ATOM 1447 O O . ALA A 1 185 ? -19.931 -6.340 23.293 1.00 70.56 185 ALA A O 1
ATOM 1448 N N . ASN A 1 186 ? -21.468 -5.555 21.824 1.00 55.69 186 ASN A N 1
ATOM 1449 C CA . ASN A 1 186 ? -22.443 -5.105 22.819 1.00 55.69 186 ASN A CA 1
ATOM 1450 C C . ASN A 1 186 ? -23.143 -6.292 23.482 1.00 55.69 186 ASN A C 1
ATOM 1452 O O . ASN A 1 186 ? -23.401 -7.287 22.764 1.00 55.69 186 ASN A O 1
#